Protein AF-A0A5E4G825-F1 (afdb_monomer)

Radius of gyration: 27.29 Å; Cα contacts (8 Å, |Δi|>4): 276; chains: 1; bounding box: 69×51×74 Å

pLDDT: mean 72.56, std 17.64, range [37.91, 97.69]

Foldseek 3Di:
DVCVQLVADAADDDLPFQQEKEKEFEAEDPDQAKWKWKDFPNDIGTDHRVCNRVVVVVRQCVQQNPDNGHDHGYIYMYIYHHPHDGDIDIDAGDQDPDPDPPDPPCPNVVSLVSVCVQLQDPPAQAEAEDAPVDQLVPDPVNVSCCVRPVPCPRYDYHHDDVVVVVVVVVVPQPPDCPDPVSVVVNVVVVVVVVVVVCCCVPVVVVQPNDDPDPVDPVVVVVVVVVVVVVVVVVVPDPPDPPPPDCPVVVVVVVVVD

Sequence (257 aa):
VLESLAGISLPRGWGISTRVPLIMRLQHHSDPDPDLSLEYNGRVEHTDEDNISEDIVNATNLIAGDCKGISDTPLTLLVKKNGVPDLTMVDLPGITRVPVRGKPLNIADQIKDMIMKYIKPDESIILNVLSASTDFSTCESISMLRSVDKTGERTLAKINDKLNSYLSELNKMPKKLSSVAEAMTAVMQIIGTSKESLKKILVRGEFHEFLDDKHMHCTARLVEMLNKCSDQLHECNESDPKSNFLKEEIAILEAAK

Secondary structure (DSSP, 8-state):
-HHHHHTSPPP-STT----S-EEEEEEE--SSS-EEEEEETTEEEEE-TTTHHHHHHHHHHHHH-SSS---SSPEEEEEEETT--SEEEEE-PPPPSS--TTS-TTHHHHHHHHHHHHHSSTT--EEEEEETTS-TTT-HHHHHHHHH-SS-TTEEEEEESHHHHHHHHHHHS-SS--SHHHHHHHHHHHHHHHHHHHHHHHTT---GGGSS-TT--HHHHHHHHHHHHHHHHHHS-TT-TT--SSHHHHHHHHTT-

Nearest PDB structures (foldseek):
  4p4s-assembly1_A  TM=8.816E-01  e=1.125E-14  Homo sapiens
  3w6n-assembly1_A  TM=5.819E-01  e=6.264E-13  Homo sapiens
  8sxz-assembly1_f  TM=5.637E-01  e=2.564E-13  Homo sapiens
  8sxz-assembly1_b  TM=5.401E-01  e=5.877E-13  Homo sapiens
  3zyc-assembly1_D  TM=5.696E-01  e=5.843E-12  Homo sapiens

Solvent-accessible surface area (backbone atoms only — not comparable to full-atom values): 15355 Å² total; per-residue (Å²): 109,69,40,77,62,70,72,45,64,68,67,81,62,92,90,55,64,53,40,34,35,37,38,38,37,35,31,60,32,91,53,92,70,66,51,32,33,42,38,44,96,93,44,77,45,78,54,48,79,87,49,40,31,59,51,51,52,52,53,47,34,73,70,31,37,87,76,92,48,63,34,86,65,52,40,33,38,41,40,31,27,63,91,34,59,79,45,77,48,75,48,63,45,75,82,58,91,66,86,53,92,93,59,68,95,56,55,46,56,55,41,50,57,53,50,47,70,62,57,58,50,84,89,44,75,42,77,49,78,40,54,58,87,58,59,66,90,75,32,63,69,52,58,52,40,55,75,65,44,77,85,45,89,48,54,47,77,44,65,50,63,50,53,57,48,50,50,50,54,57,66,70,44,77,93,65,71,88,45,73,69,53,44,50,52,52,50,52,51,52,50,53,53,51,51,52,54,48,42,38,45,76,73,66,60,64,69,82,90,44,84,84,46,94,89,44,48,63,67,60,54,49,48,49,51,51,47,49,51,51,49,55,55,67,67,51,60,95,82,53,94,79,69,78,74,59,54,67,62,49,51,55,57,62,75,70,111

Structure (mmCIF, N/CA/C/O backbone):
data_AF-A0A5E4G825-F1
#
_entry.id   AF-A0A5E4G825-F1
#
loop_
_atom_site.group_PDB
_atom_site.id
_atom_site.type_symbol
_atom_site.label_atom_id
_atom_site.label_alt_id
_atom_site.label_comp_id
_atom_site.label_asym_id
_atom_site.label_entity_id
_atom_site.label_seq_id
_atom_site.pdbx_PDB_ins_code
_atom_site.Cartn_x
_atom_site.Cartn_y
_atom_site.Cartn_z
_atom_site.occupancy
_atom_site.B_iso_or_equiv
_atom_site.auth_seq_id
_atom_site.auth_comp_id
_atom_site.auth_asym_id
_atom_site.auth_atom_id
_atom_site.pdbx_PDB_model_num
ATOM 1 N N . VAL A 1 1 ? 6.347 3.182 6.562 1.00 65.81 1 VAL A N 1
ATOM 2 C CA . VAL A 1 1 ? 6.482 1.728 6.855 1.00 65.81 1 VAL A CA 1
ATOM 3 C C . VAL A 1 1 ? 7.344 1.080 5.794 1.00 65.81 1 VAL A C 1
ATOM 5 O O . VAL A 1 1 ? 8.382 0.552 6.156 1.00 65.81 1 VAL A O 1
ATOM 8 N N . LEU A 1 2 ? 6.964 1.200 4.518 1.00 72.56 2 LEU A N 1
ATOM 9 C CA . LEU A 1 2 ? 7.742 0.695 3.381 1.00 72.56 2 LEU A CA 1
ATOM 10 C C . LEU A 1 2 ? 9.181 1.234 3.367 1.00 72.56 2 LEU A C 1
ATOM 12 O O . LEU A 1 2 ? 10.116 0.446 3.365 1.00 72.56 2 LEU A O 1
ATOM 16 N N . GLU A 1 3 ? 9.355 2.554 3.499 1.00 76.81 3 GLU A N 1
ATOM 17 C CA . GLU A 1 3 ? 10.677 3.207 3.575 1.00 76.81 3 GLU A CA 1
ATOM 18 C C . GLU A 1 3 ? 11.585 2.609 4.659 1.00 76.81 3 GLU A C 1
ATOM 20 O O . GLU A 1 3 ? 12.761 2.362 4.427 1.00 76.81 3 GLU A O 1
ATOM 25 N N . SER A 1 4 ? 11.035 2.329 5.845 1.00 78.25 4 SER A N 1
ATOM 26 C CA . SER A 1 4 ? 11.804 1.799 6.977 1.00 78.25 4 SER A CA 1
ATOM 27 C C . SER A 1 4 ? 12.280 0.362 6.758 1.00 78.25 4 SER A C 1
ATOM 29 O O . SER A 1 4 ? 13.310 -0.010 7.304 1.00 78.25 4 SER A O 1
ATOM 31 N N . LEU A 1 5 ? 11.527 -0.443 6.000 1.00 75.38 5 LEU A N 1
ATOM 32 C CA . LEU A 1 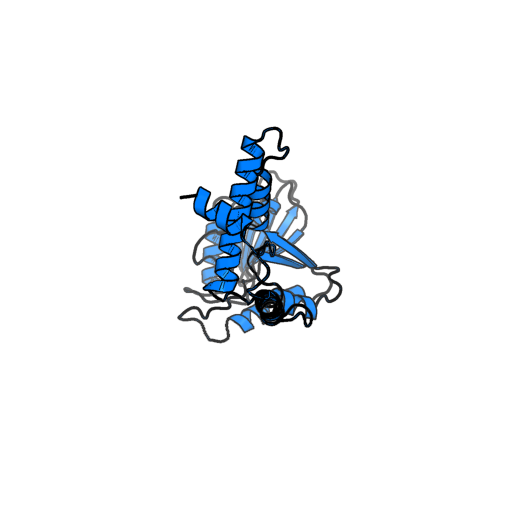5 ? 11.896 -1.824 5.671 1.00 75.38 5 LEU A CA 1
ATOM 33 C C . LEU A 1 5 ? 12.876 -1.886 4.499 1.00 75.38 5 LEU A C 1
ATOM 35 O O . LEU A 1 5 ? 13.780 -2.714 4.500 1.00 75.38 5 LEU A O 1
ATOM 39 N N . ALA A 1 6 ? 12.690 -1.011 3.514 1.00 77.12 6 ALA A N 1
ATOM 40 C CA . ALA A 1 6 ? 13.514 -0.960 2.315 1.00 77.12 6 ALA A CA 1
ATOM 41 C C . ALA A 1 6 ? 14.818 -0.169 2.511 1.00 77.12 6 ALA A C 1
ATOM 43 O O . ALA A 1 6 ? 15.773 -0.363 1.766 1.00 77.12 6 ALA A O 1
ATOM 44 N N . GLY A 1 7 ? 14.870 0.723 3.506 1.00 82.12 7 GLY A N 1
ATOM 45 C CA . GLY A 1 7 ? 16.020 1.592 3.741 1.00 82.12 7 GLY A CA 1
ATOM 46 C C . GLY A 1 7 ? 16.227 2.635 2.639 1.00 82.12 7 GLY A C 1
ATOM 47 O O . GLY A 1 7 ? 17.364 3.031 2.413 1.00 82.12 7 GLY A O 1
ATOM 48 N N . ILE A 1 8 ? 15.147 3.050 1.966 1.00 81.56 8 ILE A N 1
ATOM 49 C CA . ILE A 1 8 ? 15.140 4.045 0.880 1.00 81.56 8 ILE A CA 1
ATOM 50 C C . ILE A 1 8 ? 14.084 5.121 1.139 1.00 81.56 8 ILE A C 1
ATOM 52 O O . ILE A 1 8 ? 13.103 4.885 1.852 1.00 81.56 8 ILE A O 1
ATOM 56 N N . SER A 1 9 ? 14.263 6.291 0.526 1.00 84.31 9 SER A N 1
ATOM 57 C CA . SER A 1 9 ? 13.267 7.365 0.562 1.00 84.31 9 SER A CA 1
ATOM 58 C C . SER A 1 9 ? 12.255 7.185 -0.565 1.00 84.31 9 SER A C 1
ATOM 60 O O . SER A 1 9 ? 12.624 7.155 -1.735 1.00 84.31 9 SER A O 1
ATOM 62 N N . LEU A 1 10 ? 10.974 7.092 -0.217 1.00 83.06 10 LEU A N 1
ATOM 63 C CA . LEU A 1 10 ? 9.889 7.091 -1.190 1.00 83.06 10 LEU A CA 1
ATOM 64 C C . LEU A 1 10 ? 9.395 8.526 -1.432 1.00 83.06 10 LEU A C 1
ATOM 66 O O . LEU A 1 10 ? 9.650 9.427 -0.624 1.00 83.06 10 LEU A O 1
ATOM 70 N N . PRO A 1 11 ? 8.660 8.759 -2.532 1.00 79.38 11 PRO A N 1
ATOM 71 C CA . PRO A 1 11 ? 8.098 10.070 -2.823 1.00 79.38 11 PRO A CA 1
ATOM 72 C C . PRO A 1 11 ? 7.206 10.596 -1.685 1.00 79.38 11 PRO A C 1
ATOM 74 O O . PRO A 1 11 ? 6.272 9.927 -1.243 1.00 79.38 11 PRO A O 1
ATOM 77 N N . ARG A 1 12 ? 7.470 11.827 -1.221 1.00 69.12 12 ARG A N 1
ATOM 78 C CA . ARG A 1 12 ? 6.731 12.507 -0.136 1.00 69.12 12 ARG A CA 1
ATOM 79 C C . ARG A 1 12 ? 6.237 13.877 -0.597 1.00 69.12 12 ARG A C 1
ATOM 81 O O . ARG A 1 12 ? 7.032 14.681 -1.067 1.00 69.12 12 ARG A O 1
ATOM 88 N N . GLY A 1 13 ? 4.948 14.188 -0.419 1.00 54.75 13 GLY A N 1
ATOM 89 C CA . GLY A 1 13 ? 4.421 15.535 -0.689 1.00 54.75 13 GLY A CA 1
ATOM 90 C C . GLY A 1 13 ? 2.970 15.599 -1.173 1.00 54.75 13 GLY A C 1
ATOM 91 O O . GLY A 1 13 ? 2.307 14.590 -1.410 1.00 54.75 13 GLY A O 1
ATOM 92 N N . TRP A 1 14 ? 2.456 16.825 -1.310 1.00 38.34 14 TRP A N 1
ATOM 93 C CA . TRP A 1 14 ? 1.092 17.098 -1.777 1.00 38.34 14 TRP A CA 1
ATOM 94 C C . TRP A 1 14 ? 0.947 16.742 -3.265 1.00 38.34 14 TRP A C 1
ATOM 96 O O . TRP A 1 14 ? 1.724 17.208 -4.090 1.00 38.34 14 TRP A O 1
ATOM 106 N N . GLY A 1 15 ? -0.048 15.922 -3.621 1.00 49.56 15 GLY A N 1
ATOM 107 C CA . GLY A 1 15 ? -0.244 15.448 -5.003 1.00 49.56 15 GLY A CA 1
ATOM 108 C C . GLY A 1 15 ? 0.538 14.180 -5.370 1.00 49.56 15 GLY A C 1
ATOM 109 O O . GLY A 1 15 ? 0.297 13.620 -6.434 1.00 49.56 15 GLY A O 1
ATOM 110 N N . ILE A 1 16 ? 1.375 13.681 -4.457 1.00 54.16 16 ILE A N 1
ATOM 111 C CA . ILE A 1 16 ? 2.171 12.449 -4.574 1.00 54.16 16 ILE A CA 1
ATOM 112 C C . ILE A 1 16 ? 1.449 11.300 -3.849 1.00 54.16 16 ILE A C 1
ATOM 114 O O . ILE A 1 16 ? 2.030 10.490 -3.139 1.00 54.16 16 ILE A O 1
ATOM 118 N N . SER A 1 17 ? 0.119 11.263 -3.960 1.00 64.44 17 SER A N 1
ATOM 119 C CA . SER A 1 17 ? -0.624 10.073 -3.544 1.00 64.44 17 SER A CA 1
ATOM 120 C C . SER A 1 17 ? -0.273 8.960 -4.521 1.00 64.44 17 SER A C 1
ATOM 122 O O . SER A 1 17 ? -0.232 9.222 -5.719 1.00 64.44 17 SER A O 1
ATOM 124 N N . THR A 1 18 ? -0.073 7.736 -4.043 1.00 74.62 18 THR A N 1
ATOM 125 C CA . THR A 1 18 ? 0.101 6.546 -4.885 1.00 74.62 18 THR A CA 1
ATOM 126 C C . THR A 1 18 ? -1.014 6.506 -5.941 1.00 74.62 18 THR A C 1
ATOM 128 O O . THR A 1 18 ? -2.195 6.460 -5.593 1.00 74.62 18 THR A O 1
ATOM 131 N N . ARG A 1 19 ? -0.662 6.659 -7.229 1.00 87.12 19 ARG A N 1
ATOM 132 C CA . ARG A 1 19 ? -1.610 6.704 -8.374 1.00 87.12 19 ARG A CA 1
ATOM 133 C C . ARG A 1 19 ? -1.646 5.398 -9.167 1.00 87.12 19 ARG A C 1
ATOM 135 O O . ARG A 1 19 ? -2.575 5.181 -9.940 1.00 87.12 19 ARG A O 1
ATOM 142 N N . VAL A 1 20 ? -0.645 4.555 -8.960 1.00 91.94 20 VAL A N 1
ATOM 143 C CA . VAL A 1 20 ? -0.480 3.232 -9.561 1.00 91.94 20 VAL A CA 1
ATOM 144 C C . VAL A 1 20 ? -0.096 2.254 -8.454 1.00 91.94 20 VAL A C 1
ATOM 146 O O . VAL A 1 20 ? 0.511 2.701 -7.479 1.00 91.94 20 VAL A O 1
ATOM 149 N N . PRO A 1 21 ? -0.412 0.954 -8.554 1.00 94.69 21 PRO A N 1
ATOM 150 C CA . PRO A 1 21 ? 0.128 -0.038 -7.632 1.00 94.69 21 PRO A CA 1
ATOM 151 C C . PRO A 1 21 ? 1.659 -0.025 -7.675 1.00 94.69 21 PRO A C 1
ATOM 153 O O . PRO A 1 21 ? 2.242 -0.288 -8.727 1.00 94.69 21 PRO A O 1
ATOM 156 N N . LEU A 1 22 ? 2.311 0.265 -6.550 1.00 94.62 22 LEU A N 1
ATOM 157 C CA . LEU A 1 22 ? 3.764 0.170 -6.425 1.00 94.62 22 LEU A CA 1
ATOM 158 C C . LEU A 1 22 ? 4.113 -1.181 -5.799 1.00 94.62 22 LEU A C 1
ATOM 160 O O . LEU A 1 22 ? 3.915 -1.391 -4.603 1.00 94.62 22 LEU A O 1
ATOM 164 N N . ILE A 1 23 ? 4.627 -2.101 -6.610 1.00 95.62 23 ILE A N 1
ATOM 165 C CA . ILE A 1 23 ? 5.090 -3.417 -6.168 1.00 95.62 23 ILE A CA 1
ATOM 166 C C . ILE A 1 23 ? 6.562 -3.293 -5.783 1.00 95.62 23 ILE A C 1
ATOM 168 O O . ILE A 1 23 ? 7.431 -3.235 -6.642 1.00 95.62 23 ILE A O 1
ATOM 172 N N . MET A 1 24 ? 6.862 -3.276 -4.493 1.00 94.44 24 MET A N 1
ATOM 173 C CA . MET A 1 24 ? 8.227 -3.245 -3.982 1.00 94.44 24 MET A CA 1
ATOM 174 C C . MET A 1 24 ? 8.715 -4.665 -3.693 1.00 94.44 24 MET A C 1
ATOM 176 O O . MET A 1 24 ? 8.161 -5.351 -2.835 1.00 94.44 24 MET A O 1
ATOM 180 N N . ARG A 1 25 ? 9.764 -5.098 -4.388 1.00 95.81 25 ARG A N 1
ATOM 181 C CA . ARG A 1 25 ? 10.436 -6.385 -4.198 1.00 95.81 25 ARG A CA 1
ATOM 182 C C . ARG A 1 25 ? 11.783 -6.151 -3.534 1.00 95.81 25 ARG A C 1
ATOM 184 O O . ARG A 1 25 ? 12.701 -5.642 -4.166 1.00 95.81 25 ARG A O 1
ATOM 191 N N . LEU A 1 26 ? 11.885 -6.531 -2.270 1.00 92.88 26 LEU A N 1
ATOM 192 C CA . LEU A 1 26 ? 13.136 -6.556 -1.529 1.00 92.88 26 LEU A CA 1
ATOM 193 C C . LEU A 1 26 ? 13.791 -7.920 -1.721 1.00 92.88 26 LEU A C 1
ATOM 195 O O . LEU A 1 26 ? 13.121 -8.950 -1.609 1.00 92.88 26 LEU A O 1
ATOM 199 N N . GLN A 1 27 ? 15.079 -7.910 -2.039 1.00 94.38 27 GLN A N 1
ATOM 200 C CA . GLN A 1 27 ? 15.891 -9.107 -2.196 1.00 94.38 27 GLN A CA 1
ATOM 201 C C . GLN A 1 27 ? 17.199 -8.929 -1.437 1.00 94.38 27 GLN A C 1
ATOM 203 O O . GLN A 1 27 ? 17.919 -7.944 -1.630 1.00 94.38 27 GLN A O 1
ATOM 208 N N . HIS A 1 28 ? 17.515 -9.889 -0.577 1.00 90.62 28 HIS A N 1
ATOM 209 C CA . HIS A 1 28 ? 18.804 -9.900 0.083 1.00 90.62 28 HIS A CA 1
ATOM 210 C C . HIS A 1 28 ? 19.909 -10.083 -0.958 1.00 90.62 28 HIS A C 1
ATOM 212 O O . HIS A 1 28 ? 19.873 -11.002 -1.778 1.00 90.62 28 HIS A O 1
ATOM 218 N N . HIS A 1 29 ? 20.915 -9.216 -0.903 1.00 88.31 29 HIS A N 1
ATOM 219 C CA . HIS A 1 29 ? 22.061 -9.280 -1.793 1.00 88.31 29 HIS A CA 1
ATOM 220 C C . HIS A 1 29 ? 23.359 -9.127 -1.005 1.00 88.31 29 HIS A C 1
ATOM 222 O O . HIS A 1 29 ? 23.453 -8.283 -0.116 1.00 88.31 29 HIS A O 1
ATOM 228 N N . SER A 1 30 ? 24.347 -9.975 -1.301 1.00 89.06 30 SER A N 1
ATOM 229 C CA . SER A 1 30 ? 25.634 -9.973 -0.596 1.00 89.06 30 SER A CA 1
ATOM 230 C C . SER A 1 30 ? 26.613 -8.925 -1.124 1.00 89.06 30 SER A C 1
ATOM 232 O O . SER A 1 30 ? 27.585 -8.632 -0.425 1.00 89.06 30 SER A O 1
ATOM 234 N N . ASP A 1 31 ? 26.370 -8.358 -2.311 1.00 89.81 31 ASP A N 1
ATOM 235 C CA . ASP A 1 31 ? 27.226 -7.299 -2.838 1.00 89.81 31 ASP A CA 1
ATOM 236 C C . ASP A 1 31 ? 27.109 -6.018 -1.998 1.00 89.81 31 ASP A C 1
ATOM 238 O O . ASP A 1 31 ? 26.040 -5.712 -1.453 1.00 89.81 31 ASP A O 1
ATOM 242 N N . PRO A 1 32 ? 28.218 -5.268 -1.864 1.00 85.38 32 PRO A N 1
ATOM 243 C CA . PRO A 1 32 ? 28.235 -4.020 -1.110 1.00 85.38 32 PRO A CA 1
ATOM 244 C C . PRO A 1 32 ? 27.420 -2.920 -1.797 1.00 85.38 32 PRO A C 1
ATOM 246 O O . PRO A 1 32 ? 26.856 -2.070 -1.107 1.00 85.38 32 PRO A O 1
ATOM 249 N N . ASP A 1 33 ? 27.344 -2.956 -3.128 1.00 89.25 33 ASP A N 1
ATOM 250 C CA . ASP A 1 33 ? 26.624 -1.976 -3.928 1.00 89.25 33 ASP A CA 1
ATOM 251 C C . ASP A 1 33 ? 25.166 -2.429 -4.127 1.00 89.25 33 ASP A C 1
ATOM 253 O O . ASP A 1 33 ? 24.921 -3.555 -4.581 1.00 89.25 33 ASP A O 1
ATOM 257 N N . PRO A 1 34 ? 24.176 -1.590 -3.771 1.00 92.12 34 PRO A N 1
ATOM 258 C CA . PRO A 1 34 ? 22.775 -1.929 -3.964 1.00 92.12 34 PRO A CA 1
ATOM 259 C C . PRO A 1 34 ? 22.392 -1.866 -5.454 1.00 92.12 34 PRO A C 1
ATOM 261 O O . PRO A 1 34 ? 22.817 -0.968 -6.177 1.00 92.12 34 PRO A O 1
ATOM 264 N N . ASP A 1 35 ? 21.557 -2.804 -5.908 1.00 94.75 35 ASP A N 1
ATOM 265 C CA . ASP A 1 35 ? 20.986 -2.827 -7.266 1.00 94.75 35 ASP A CA 1
ATOM 266 C C . ASP A 1 35 ? 19.498 -2.469 -7.185 1.00 94.75 35 ASP A C 1
ATOM 268 O O . ASP A 1 35 ? 18.684 -3.229 -6.642 1.00 94.75 35 ASP A O 1
ATOM 272 N N . LEU A 1 36 ? 19.158 -1.274 -7.674 1.00 95.75 36 LEU A N 1
ATOM 273 C CA . LEU A 1 36 ? 17.795 -0.763 -7.725 1.00 95.75 36 LEU A CA 1
ATOM 274 C C . LEU A 1 36 ? 17.342 -0.621 -9.178 1.00 95.75 36 LEU A C 1
ATOM 276 O O . LEU A 1 36 ? 18.057 -0.096 -10.034 1.00 95.75 36 LEU A O 1
ATOM 280 N N . SER A 1 37 ? 16.115 -1.056 -9.457 1.00 97.31 37 SER A N 1
ATOM 281 C CA . SER A 1 37 ? 15.501 -0.866 -10.772 1.00 97.31 37 SER A CA 1
ATOM 282 C C . SER A 1 37 ? 13.987 -0.723 -10.704 1.00 97.31 37 SER A C 1
ATOM 284 O O . SER A 1 37 ? 13.318 -1.266 -9.821 1.00 97.31 37 SER A O 1
ATOM 286 N N . LEU A 1 38 ? 13.452 0.025 -11.665 1.00 97.50 38 LEU A N 1
ATOM 287 C CA . LEU A 1 38 ? 12.031 0.195 -11.911 1.00 97.50 38 LEU A CA 1
ATOM 288 C C . LEU A 1 38 ? 11.625 -0.611 -13.143 1.00 97.50 38 LEU A C 1
ATOM 290 O O . LEU A 1 38 ? 12.216 -0.469 -14.213 1.00 97.50 38 LEU A O 1
ATOM 294 N N . GLU A 1 39 ? 10.580 -1.420 -13.008 1.00 97.69 39 GLU A N 1
ATOM 295 C CA . GLU A 1 39 ? 9.985 -2.180 -14.103 1.00 97.69 39 GLU A CA 1
ATOM 296 C C . GLU A 1 39 ? 8.544 -1.727 -14.343 1.00 97.69 39 GLU A C 1
ATOM 298 O O . GLU A 1 39 ? 7.689 -1.793 -13.452 1.00 97.69 39 GLU A O 1
ATOM 303 N N . TYR A 1 40 ? 8.261 -1.272 -15.561 1.00 95.62 40 TYR A N 1
ATOM 304 C CA . TYR A 1 40 ? 6.931 -0.831 -15.977 1.00 95.62 40 TYR A CA 1
ATOM 305 C C . TYR A 1 40 ? 6.819 -0.815 -17.502 1.00 95.62 40 TYR A C 1
ATOM 307 O O . TYR A 1 40 ? 7.799 -0.585 -18.204 1.00 95.62 40 TYR A O 1
ATOM 315 N N . ASN A 1 41 ? 5.626 -1.068 -18.050 1.00 92.44 41 ASN A N 1
ATOM 316 C CA . ASN A 1 41 ? 5.378 -1.064 -19.503 1.00 92.44 41 ASN A CA 1
ATOM 317 C C . ASN A 1 41 ? 6.390 -1.901 -20.329 1.00 92.44 41 ASN A C 1
ATOM 319 O O . ASN A 1 41 ? 6.720 -1.545 -21.460 1.00 92.44 41 ASN A O 1
ATOM 323 N N . GLY A 1 42 ? 6.908 -2.998 -19.758 1.00 92.00 42 GLY A N 1
ATOM 324 C CA . GLY A 1 42 ? 7.923 -3.855 -20.386 1.00 92.00 42 GLY A CA 1
ATOM 325 C C . GLY A 1 42 ? 9.341 -3.267 -20.432 1.00 92.00 42 GLY A C 1
ATOM 326 O O . GLY A 1 42 ? 10.199 -3.823 -21.112 1.00 92.00 42 GLY A O 1
ATOM 327 N N . ARG A 1 43 ? 9.588 -2.150 -19.741 1.00 93.12 43 ARG A N 1
ATOM 328 C CA . ARG A 1 43 ? 10.900 -1.510 -19.586 1.00 93.12 43 ARG A CA 1
ATOM 329 C C . ARG A 1 43 ? 11.497 -1.859 -18.233 1.00 93.12 43 ARG A C 1
ATOM 331 O O . ARG A 1 43 ? 10.755 -2.084 -17.281 1.00 93.12 43 ARG A O 1
ATOM 338 N N . VAL A 1 44 ? 12.824 -1.856 -18.177 1.00 96.94 44 VAL A N 1
ATOM 339 C CA . VAL A 1 44 ? 13.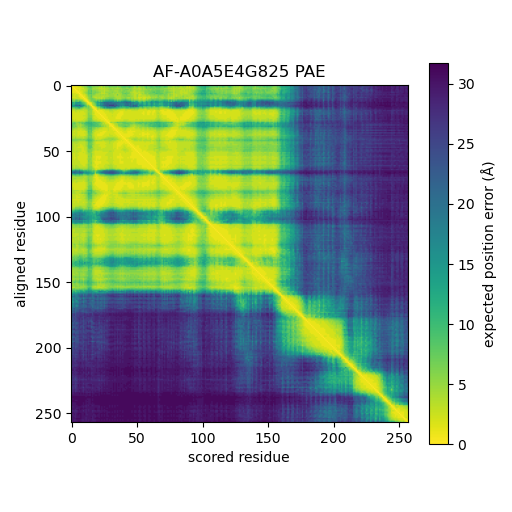610 -1.940 -16.945 1.00 96.94 44 VAL A CA 1
ATOM 340 C C . VAL A 1 44 ? 14.562 -0.752 -16.949 1.00 96.94 44 VAL A C 1
ATOM 342 O O . VAL A 1 44 ? 15.337 -0.591 -17.892 1.00 96.94 44 VAL A O 1
ATOM 345 N N . GLU A 1 45 ? 14.472 0.090 -15.928 1.00 96.62 45 GLU A N 1
ATOM 346 C CA . GLU A 1 45 ? 15.296 1.288 -15.766 1.00 96.62 45 GLU A CA 1
ATOM 347 C C . GLU A 1 45 ? 16.036 1.195 -14.432 1.00 96.62 45 GLU A C 1
ATOM 349 O O . GLU A 1 45 ? 15.413 1.054 -13.381 1.00 96.62 45 GLU A O 1
ATOM 354 N N . HIS A 1 46 ? 17.368 1.219 -14.475 1.00 96.75 46 HIS A N 1
ATOM 355 C CA . HIS A 1 46 ? 18.190 1.227 -13.265 1.00 96.75 46 HIS A CA 1
ATOM 356 C C . HIS A 1 46 ? 18.185 2.614 -12.624 1.00 96.75 46 HIS A C 1
ATOM 358 O O . HIS A 1 46 ? 18.153 3.625 -13.323 1.00 96.75 46 HIS A O 1
ATOM 364 N N . THR A 1 47 ? 18.236 2.636 -11.298 1.00 95.31 47 THR A N 1
ATOM 365 C CA . THR A 1 47 ? 18.224 3.848 -10.472 1.00 95.31 47 THR A CA 1
ATOM 366 C C . THR A 1 47 ? 19.111 3.634 -9.242 1.00 95.31 47 THR A C 1
ATOM 368 O O . THR A 1 47 ? 19.707 2.569 -9.070 1.00 95.31 47 THR A O 1
ATOM 371 N N . ASP A 1 48 ? 19.214 4.643 -8.390 1.00 93.06 48 ASP A N 1
ATOM 372 C CA . ASP A 1 48 ? 19.999 4.639 -7.160 1.00 93.06 48 ASP A CA 1
ATOM 373 C C . ASP A 1 48 ? 19.191 5.238 -5.996 1.00 93.06 48 ASP A C 1
ATOM 375 O O . ASP A 1 48 ? 18.064 5.706 -6.161 1.00 93.06 48 ASP A O 1
ATOM 379 N N . GLU A 1 49 ? 19.741 5.188 -4.784 1.00 89.75 49 GLU A N 1
ATOM 380 C CA . GLU A 1 49 ? 19.035 5.636 -3.575 1.00 89.75 49 GLU A CA 1
ATOM 381 C C . GLU A 1 49 ? 18.767 7.148 -3.536 1.00 89.75 49 GLU A C 1
ATOM 383 O O . GLU A 1 49 ? 17.845 7.576 -2.834 1.00 89.75 49 GLU A O 1
ATOM 388 N N . ASP A 1 50 ? 19.535 7.940 -4.287 1.00 90.75 50 ASP A N 1
ATOM 389 C CA . ASP A 1 50 ? 19.400 9.395 -4.336 1.00 90.75 50 ASP A CA 1
ATOM 390 C C . ASP A 1 50 ? 18.306 9.813 -5.333 1.00 90.75 50 ASP A C 1
ATOM 392 O O . ASP A 1 50 ? 17.538 10.742 -5.064 1.00 90.75 50 ASP A O 1
ATOM 396 N N . ASN A 1 51 ? 18.183 9.090 -6.451 1.00 92.50 51 ASN A N 1
ATOM 397 C CA . ASN A 1 51 ? 17.281 9.413 -7.558 1.00 92.50 51 ASN A CA 1
ATOM 398 C C . ASN A 1 51 ? 15.950 8.641 -7.529 1.00 92.50 51 ASN A C 1
ATOM 400 O O . ASN A 1 51 ? 14.967 9.092 -8.124 1.00 92.50 51 ASN A O 1
ATOM 404 N N . ILE A 1 52 ? 15.854 7.537 -6.773 1.00 91.69 52 ILE A N 1
ATOM 405 C CA . ILE A 1 52 ? 14.680 6.644 -6.756 1.00 91.69 52 ILE A CA 1
ATOM 406 C C . ILE A 1 52 ? 13.346 7.371 -6.547 1.00 91.69 52 ILE A C 1
ATOM 408 O O . ILE A 1 52 ? 12.333 7.032 -7.161 1.00 91.69 52 ILE A O 1
ATOM 412 N N . SER A 1 53 ? 13.317 8.392 -5.689 1.00 90.62 53 SER A N 1
ATOM 413 C CA . SER A 1 53 ? 12.092 9.149 -5.432 1.00 90.62 53 SER A CA 1
ATOM 414 C C . SER A 1 53 ? 11.627 9.927 -6.668 1.00 90.62 53 SER A C 1
ATOM 416 O O . SER A 1 53 ? 10.425 10.012 -6.916 1.00 90.62 53 SER A O 1
ATOM 418 N N . GLU A 1 54 ? 12.538 10.536 -7.423 1.00 90.81 54 GLU A N 1
ATOM 419 C CA . GLU A 1 54 ? 12.190 11.275 -8.639 1.00 90.81 54 GLU A CA 1
ATOM 420 C C . GLU A 1 54 ? 11.793 10.308 -9.761 1.00 90.81 54 GLU A C 1
ATOM 422 O O . GLU A 1 54 ? 10.762 10.497 -10.414 1.00 90.81 54 GLU A O 1
ATOM 427 N N . ASP A 1 55 ? 12.524 9.204 -9.896 1.00 93.88 55 ASP A N 1
ATOM 428 C CA . ASP A 1 55 ? 12.271 8.194 -10.921 1.00 93.88 55 ASP A CA 1
ATOM 429 C C . ASP A 1 55 ? 10.914 7.502 -10.740 1.00 93.88 55 ASP A C 1
ATOM 431 O O . ASP A 1 55 ? 10.181 7.311 -11.714 1.00 93.88 55 ASP A O 1
ATOM 435 N N . ILE A 1 56 ? 10.496 7.218 -9.498 1.00 92.38 56 ILE A N 1
ATOM 436 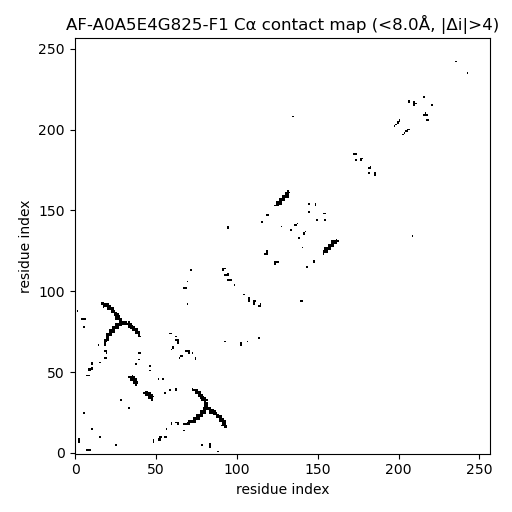C CA . ILE A 1 56 ? 9.144 6.707 -9.218 1.00 92.38 56 ILE A CA 1
ATOM 437 C C . ILE A 1 56 ? 8.077 7.706 -9.681 1.00 92.38 56 ILE A C 1
ATOM 439 O O . ILE A 1 56 ? 7.059 7.303 -10.254 1.00 92.38 56 ILE A O 1
ATOM 443 N N . VAL A 1 57 ? 8.270 9.006 -9.435 1.00 90.75 57 VAL A N 1
ATOM 444 C CA . VAL A 1 57 ? 7.311 10.043 -9.847 1.00 90.75 57 VAL A CA 1
ATOM 445 C C . VAL A 1 57 ? 7.222 10.110 -11.371 1.00 90.75 57 VAL A C 1
ATOM 447 O O . VAL A 1 57 ? 6.112 10.131 -11.914 1.00 90.75 57 VAL A O 1
ATOM 450 N N . ASN A 1 58 ? 8.364 10.074 -12.056 1.00 91.56 58 ASN A N 1
ATOM 451 C CA . ASN A 1 58 ? 8.450 10.093 -13.513 1.00 91.56 58 ASN A CA 1
ATOM 452 C C . ASN A 1 58 ? 7.787 8.858 -14.136 1.00 91.56 58 ASN A C 1
ATOM 454 O O . ASN A 1 58 ? 6.894 9.002 -14.974 1.00 91.56 58 ASN A O 1
ATOM 458 N N . ALA A 1 59 ? 8.120 7.656 -13.661 1.00 93.25 59 ALA A N 1
ATOM 459 C CA . ALA A 1 59 ? 7.489 6.415 -14.104 1.00 93.25 59 ALA A CA 1
ATOM 460 C C . ALA A 1 59 ? 5.971 6.433 -13.857 1.00 93.25 59 ALA A C 1
ATOM 462 O O . ALA A 1 59 ? 5.180 6.077 -14.730 1.00 93.25 59 ALA A O 1
ATOM 463 N N . THR A 1 60 ? 5.532 6.943 -12.702 1.00 91.50 60 THR A N 1
ATOM 464 C CA . THR A 1 60 ? 4.102 7.090 -12.394 1.00 91.50 60 THR A CA 1
ATOM 465 C C . THR A 1 60 ? 3.399 8.037 -13.375 1.00 91.50 60 THR A C 1
ATOM 467 O O . THR A 1 60 ? 2.288 7.734 -13.812 1.00 91.50 60 THR A O 1
ATOM 470 N N . ASN A 1 61 ? 4.018 9.165 -13.748 1.00 90.31 61 ASN A N 1
ATOM 471 C CA . ASN A 1 61 ? 3.478 10.082 -14.763 1.00 90.31 61 ASN A CA 1
ATOM 472 C C . ASN A 1 61 ? 3.373 9.412 -16.139 1.00 90.31 61 ASN A C 1
ATOM 474 O O . ASN A 1 61 ? 2.367 9.580 -16.822 1.00 90.31 61 ASN A O 1
ATOM 478 N N . LEU A 1 62 ? 4.360 8.602 -16.524 1.00 91.62 62 LEU A N 1
ATOM 479 C CA . LEU A 1 62 ? 4.333 7.867 -17.791 1.00 91.62 62 LEU A CA 1
ATOM 480 C C . LEU A 1 62 ? 3.222 6.808 -17.838 1.00 91.62 62 LEU A C 1
ATOM 482 O O . LEU A 1 62 ? 2.652 6.563 -18.899 1.00 91.62 62 LEU A O 1
ATOM 486 N N . ILE A 1 63 ? 2.906 6.181 -16.702 1.00 91.81 63 ILE A N 1
ATOM 487 C CA . ILE A 1 63 ? 1.884 5.129 -16.613 1.00 91.81 63 ILE A CA 1
ATOM 488 C C . ILE A 1 63 ? 0.470 5.712 -16.492 1.00 91.81 63 ILE A C 1
ATOM 490 O O . ILE A 1 63 ? -0.449 5.262 -17.175 1.00 91.81 63 ILE A O 1
ATOM 494 N N . ALA A 1 64 ? 0.272 6.677 -15.592 1.00 88.38 64 ALA A N 1
ATOM 495 C CA . ALA A 1 64 ? -1.048 7.222 -15.261 1.00 88.38 64 ALA A CA 1
ATOM 496 C C . ALA A 1 64 ? -1.391 8.518 -16.020 1.00 88.38 64 ALA A C 1
ATOM 498 O O . ALA A 1 64 ? -2.497 9.042 -15.863 1.00 88.38 64 ALA A O 1
ATOM 499 N N . GLY A 1 65 ? -0.455 9.031 -16.823 1.00 83.62 65 GLY A N 1
ATOM 500 C CA . GLY A 1 65 ? -0.536 10.317 -17.508 1.00 83.62 65 GLY A CA 1
ATOM 501 C C . GLY A 1 65 ? -0.223 11.516 -16.607 1.00 83.62 65 GLY A C 1
ATOM 502 O O . GLY A 1 65 ? -0.190 11.430 -15.369 1.00 83.62 65 GLY A O 1
ATOM 503 N N . ASP A 1 66 ? -0.046 12.670 -17.253 1.00 67.50 66 ASP A N 1
ATOM 504 C CA . ASP A 1 66 ? -0.006 13.968 -16.582 1.00 67.50 66 ASP A CA 1
ATOM 505 C C . ASP A 1 66 ? -1.376 14.245 -15.936 1.00 67.50 66 ASP A C 1
ATOM 507 O O . ASP A 1 66 ? -2.413 13.948 -16.531 1.00 67.50 66 ASP A O 1
ATOM 511 N N . CYS A 1 67 ? -1.400 14.854 -14.741 1.00 61.72 67 CYS A N 1
ATOM 512 C CA . CYS A 1 67 ? -2.576 15.142 -13.884 1.00 61.72 67 CYS A CA 1
ATOM 513 C C . CYS A 1 67 ? -2.869 14.101 -12.773 1.00 61.72 67 CYS A C 1
ATOM 515 O O . CYS A 1 67 ? -2.033 13.310 -12.360 1.00 61.72 67 CYS A O 1
ATOM 517 N N . LYS A 1 68 ? -4.076 14.150 -12.187 1.00 66.38 68 LYS A N 1
ATOM 518 C CA . LYS A 1 68 ? -4.491 13.396 -10.985 1.00 66.38 68 LYS A CA 1
ATOM 519 C C . LYS A 1 68 ? -5.081 12.003 -11.294 1.00 66.38 68 LYS A C 1
ATOM 521 O O . LYS A 1 68 ? -5.877 11.503 -10.491 1.00 66.38 68 LYS A O 1
ATOM 526 N N . GLY A 1 69 ? -4.769 11.432 -12.460 1.00 76.12 69 GLY A N 1
ATOM 527 C CA . GLY A 1 69 ? -5.267 10.125 -12.913 1.00 76.12 69 GLY A CA 1
ATOM 528 C C . GLY A 1 69 ? -4.826 8.969 -12.012 1.00 76.12 69 GLY A C 1
ATOM 529 O O . GLY A 1 69 ? -3.957 9.143 -11.164 1.00 76.12 69 GLY A O 1
ATOM 530 N N . ILE A 1 70 ? -5.450 7.804 -12.163 1.00 87.12 70 ILE A N 1
ATOM 531 C CA . ILE A 1 70 ? -4.966 6.542 -11.588 1.00 87.12 70 ILE A CA 1
ATOM 532 C C . ILE A 1 70 ? -4.867 5.516 -12.713 1.00 87.12 70 ILE A C 1
ATOM 534 O O . ILE A 1 70 ? -5.578 5.641 -13.709 1.00 87.12 70 ILE A O 1
ATOM 538 N N . SER A 1 71 ? -4.021 4.510 -12.543 1.00 90.44 71 SER A N 1
ATOM 539 C CA . SER A 1 71 ? -3.911 3.387 -13.473 1.00 90.44 71 SER A CA 1
ATOM 540 C C . SER A 1 71 ? -3.746 2.092 -12.690 1.00 90.44 71 SER A C 1
ATOM 542 O O . SER A 1 71 ? -3.146 2.096 -11.617 1.00 90.44 71 SER A O 1
ATOM 544 N N . ASP A 1 72 ? -4.306 0.995 -13.195 1.00 91.31 72 ASP A N 1
ATOM 545 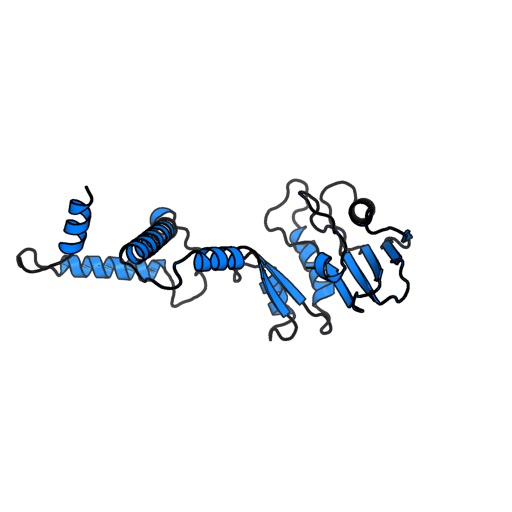C CA . ASP A 1 72 ? -4.133 -0.339 -12.616 1.00 91.31 72 ASP A CA 1
ATOM 546 C C . ASP A 1 72 ? -2.874 -1.054 -13.125 1.00 91.31 72 ASP A C 1
ATOM 548 O O . ASP A 1 72 ? -2.535 -2.123 -12.616 1.00 91.31 72 ASP A O 1
ATOM 552 N N . THR A 1 73 ? -2.154 -0.447 -14.072 1.00 94.12 73 THR A N 1
ATOM 553 C CA . THR A 1 73 ? -0.825 -0.887 -14.496 1.00 94.12 73 THR A CA 1
ATOM 554 C C . THR A 1 73 ? 0.176 -0.690 -13.351 1.00 94.12 73 THR A C 1
ATOM 556 O O . THR A 1 73 ? 0.374 0.447 -12.916 1.00 94.12 73 THR A O 1
ATOM 559 N N . PRO A 1 74 ? 0.825 -1.759 -12.856 1.00 95.50 74 PRO A N 1
ATOM 560 C CA . PRO A 1 74 ? 1.748 -1.658 -11.735 1.00 95.50 74 PRO A CA 1
ATOM 561 C C . PRO A 1 74 ? 3.096 -1.051 -12.143 1.00 95.50 74 PRO A C 1
ATOM 563 O O . PRO A 1 74 ? 3.586 -1.269 -13.252 1.00 95.50 74 PRO A O 1
ATOM 566 N N . LEU A 1 75 ? 3.722 -0.361 -11.192 1.00 96.19 75 LEU A N 1
ATOM 567 C CA . LEU A 1 75 ? 5.137 -0.004 -11.198 1.00 96.19 75 LEU A CA 1
ATOM 568 C C . LEU A 1 75 ? 5.855 -0.943 -10.228 1.00 96.19 75 LEU A C 1
ATOM 570 O O . LEU A 1 75 ? 5.517 -0.971 -9.047 1.00 96.19 75 LEU A O 1
ATOM 574 N N . THR A 1 76 ? 6.820 -1.727 -10.701 1.00 97.19 76 THR A N 1
ATOM 575 C CA . THR A 1 76 ? 7.605 -2.607 -9.824 1.00 97.19 76 THR A CA 1
ATOM 576 C C . THR A 1 76 ? 8.928 -1.943 -9.488 1.00 97.19 76 THR A C 1
ATOM 578 O O . THR A 1 76 ? 9.650 -1.541 -10.387 1.00 97.19 76 THR A O 1
ATOM 581 N N . LEU A 1 77 ? 9.254 -1.843 -8.206 1.00 96.44 77 LEU A N 1
ATOM 582 C CA . LEU A 1 77 ? 10.558 -1.429 -7.711 1.00 96.44 77 LEU A CA 1
ATOM 583 C C . LEU A 1 77 ? 11.278 -2.649 -7.144 1.00 96.44 77 LEU A C 1
ATOM 585 O O . LEU A 1 77 ? 10.839 -3.222 -6.146 1.00 96.44 77 LEU A O 1
ATOM 589 N N . LEU A 1 78 ? 12.383 -3.033 -7.766 1.00 96.62 78 LEU A N 1
ATOM 590 C CA . LEU A 1 78 ? 13.301 -4.038 -7.253 1.00 96.62 78 LEU A CA 1
ATOM 591 C C . LEU A 1 78 ? 14.394 -3.350 -6.428 1.00 96.62 78 LEU A C 1
ATOM 593 O O . LEU A 1 78 ? 15.040 -2.429 -6.916 1.00 96.62 78 LEU A O 1
ATOM 597 N N . VAL A 1 79 ? 14.603 -3.811 -5.195 1.00 94.81 79 VAL A N 1
ATOM 598 C CA . VAL A 1 79 ? 15.669 -3.350 -4.296 1.00 94.81 79 VAL A CA 1
ATOM 599 C C . VAL A 1 79 ? 16.470 -4.563 -3.845 1.00 94.81 79 VAL A C 1
ATOM 601 O O . VAL A 1 79 ? 16.029 -5.330 -2.985 1.00 94.81 79 VAL A O 1
ATOM 604 N N . LYS A 1 80 ? 17.657 -4.739 -4.421 1.00 95.06 80 LYS A N 1
ATOM 605 C CA . LYS A 1 80 ? 18.635 -5.735 -3.984 1.00 95.06 80 LYS A CA 1
ATOM 606 C C . LYS A 1 80 ? 19.681 -5.060 -3.119 1.00 95.06 80 LYS A C 1
ATOM 608 O O . LYS A 1 80 ? 20.448 -4.236 -3.610 1.00 95.06 80 LYS A O 1
ATOM 613 N N . LYS A 1 81 ? 19.717 -5.395 -1.832 1.00 91.19 81 LYS A N 1
ATOM 614 C CA . LYS A 1 81 ? 20.615 -4.740 -0.873 1.00 91.19 81 LYS A CA 1
ATOM 615 C C . LYS A 1 81 ? 21.007 -5.688 0.254 1.00 91.19 81 LYS A C 1
ATOM 617 O O . LYS A 1 81 ? 20.266 -6.603 0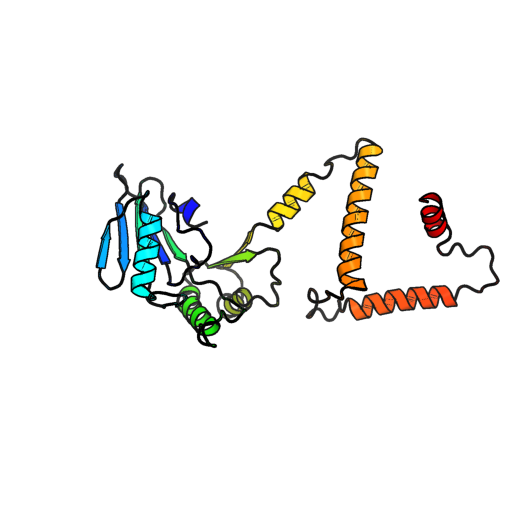.614 1.00 91.19 81 LYS A O 1
ATOM 622 N N . ASN A 1 82 ? 22.169 -5.459 0.851 1.00 90.75 82 ASN A N 1
ATOM 623 C CA . ASN A 1 82 ? 22.539 -6.171 2.065 1.00 90.75 82 ASN A CA 1
ATOM 624 C C . ASN A 1 82 ? 21.685 -5.687 3.254 1.00 90.75 82 ASN A C 1
ATOM 626 O O . ASN A 1 82 ? 21.477 -4.490 3.447 1.00 90.75 82 ASN A O 1
ATOM 630 N N . GLY A 1 83 ? 21.182 -6.621 4.059 1.00 84.19 83 GLY A N 1
ATOM 631 C CA . GLY A 1 83 ? 20.388 -6.325 5.255 1.00 84.19 83 GLY A CA 1
ATOM 632 C C . GLY A 1 83 ? 18.885 -6.126 5.033 1.00 84.19 83 GLY A C 1
ATOM 633 O O . GLY A 1 83 ? 18.170 -5.969 6.022 1.00 84.19 83 GLY A O 1
ATOM 634 N N . VAL A 1 84 ? 18.381 -6.181 3.793 1.00 84.31 84 VAL A N 1
ATOM 635 C CA . VAL A 1 84 ? 16.928 -6.247 3.539 1.00 84.31 84 VAL A CA 1
ATOM 636 C C . VAL A 1 84 ? 16.447 -7.705 3.530 1.00 84.31 84 VAL A C 1
ATOM 638 O O . VAL A 1 84 ? 17.218 -8.593 3.154 1.00 84.31 84 VAL A O 1
ATOM 641 N N . PRO A 1 85 ? 15.204 -7.986 3.963 1.00 85.25 85 PRO A N 1
ATOM 642 C CA . PRO A 1 85 ? 14.621 -9.319 3.860 1.00 85.25 85 PRO A CA 1
ATOM 643 C C . PRO A 1 85 ? 14.151 -9.613 2.431 1.00 85.25 85 PRO A C 1
ATOM 645 O O . PRO A 1 85 ? 13.822 -8.694 1.683 1.00 85.25 85 PRO A O 1
ATOM 648 N N . ASP A 1 86 ? 14.007 -10.894 2.098 1.00 86.00 86 ASP A N 1
ATOM 649 C CA . ASP A 1 86 ? 13.281 -11.307 0.897 1.00 86.00 86 ASP A CA 1
ATOM 650 C C . ASP A 1 86 ? 11.777 -11.114 1.128 1.00 86.00 86 ASP A C 1
ATOM 652 O O . ASP A 1 86 ? 11.122 -11.901 1.815 1.00 86.00 86 ASP A O 1
ATOM 656 N N . LEU A 1 87 ? 11.228 -10.016 0.605 1.00 87.56 87 LEU A N 1
ATOM 657 C CA . LEU A 1 87 ? 9.846 -9.612 0.857 1.00 87.56 87 LEU A CA 1
ATOM 658 C C . LEU A 1 87 ? 9.272 -8.845 -0.334 1.00 87.56 87 LEU A C 1
ATOM 660 O O . LEU A 1 87 ? 9.907 -7.945 -0.874 1.00 87.56 87 LEU A O 1
ATOM 664 N N . THR A 1 88 ? 8.029 -9.150 -0.709 1.00 91.12 88 THR A N 1
ATOM 665 C CA . THR A 1 88 ? 7.262 -8.330 -1.657 1.00 91.12 88 THR A CA 1
ATOM 666 C C . THR A 1 88 ? 6.164 -7.581 -0.918 1.00 91.12 88 THR A C 1
ATOM 668 O O . THR A 1 88 ? 5.368 -8.181 -0.200 1.00 91.12 88 THR A O 1
ATOM 671 N N . MET A 1 89 ? 6.111 -6.268 -1.107 1.00 92.25 89 MET A N 1
ATOM 672 C CA . MET A 1 89 ? 5.078 -5.389 -0.570 1.00 92.25 89 MET A CA 1
ATOM 673 C C . MET A 1 89 ? 4.396 -4.666 -1.723 1.00 92.25 89 MET A C 1
ATOM 675 O O . MET A 1 89 ? 5.033 -4.353 -2.724 1.00 92.25 89 MET A O 1
ATOM 679 N N . VAL A 1 90 ? 3.106 -4.380 -1.582 1.00 92.88 90 VAL A N 1
ATOM 680 C CA . VAL A 1 90 ? 2.361 -3.613 -2.582 1.00 92.88 90 VAL A CA 1
ATOM 681 C C . VAL A 1 90 ? 1.758 -2.393 -1.906 1.00 92.88 90 VAL A C 1
ATOM 683 O O . VAL A 1 90 ? 0.957 -2.536 -0.984 1.00 92.88 90 VAL A O 1
ATOM 686 N N . ASP A 1 91 ? 2.151 -1.206 -2.360 1.00 90.94 91 ASP A N 1
ATOM 687 C CA . ASP A 1 91 ? 1.484 0.040 -1.999 1.00 90.94 91 ASP A CA 1
ATOM 688 C C . ASP A 1 91 ? 0.380 0.340 -3.009 1.00 90.94 91 ASP A C 1
ATOM 690 O O . ASP A 1 91 ? 0.582 0.246 -4.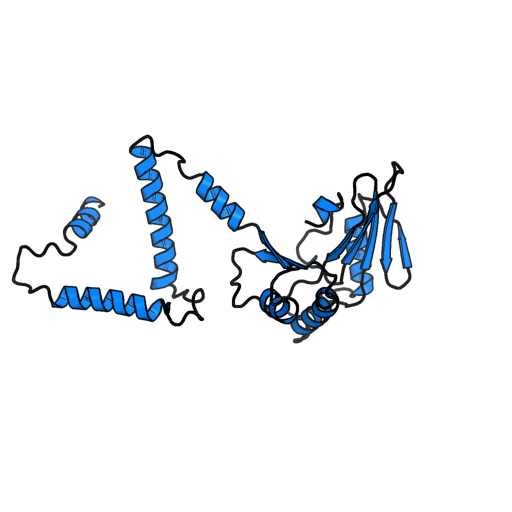222 1.00 90.94 91 ASP A O 1
ATOM 694 N N . LEU A 1 92 ? -0.801 0.686 -2.508 1.00 91.38 92 LEU A N 1
ATOM 695 C CA . LEU A 1 92 ? -2.001 0.850 -3.321 1.00 91.38 92 LEU A CA 1
ATOM 696 C C . LEU A 1 92 ? -2.555 2.268 -3.170 1.00 91.38 92 LEU A C 1
ATOM 698 O O . LEU A 1 92 ? -2.449 2.858 -2.093 1.00 91.38 92 LEU A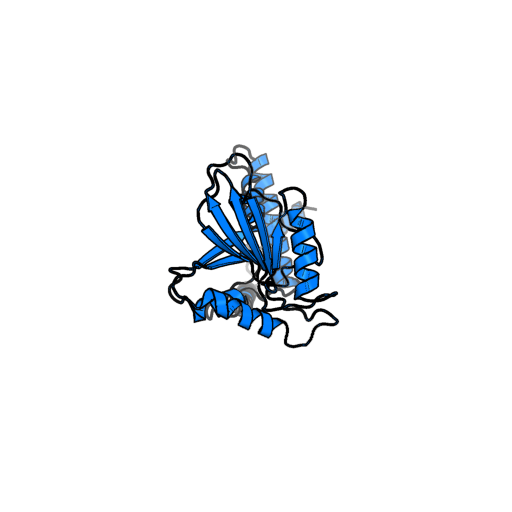 O 1
ATOM 702 N N . PRO A 1 93 ? -3.196 2.822 -4.214 1.00 88.69 93 PRO A N 1
ATOM 703 C CA . PRO A 1 93 ? -3.882 4.102 -4.106 1.00 88.69 93 PRO A CA 1
ATOM 704 C C . PRO A 1 93 ? -4.888 4.140 -2.948 1.00 88.69 93 PRO A C 1
ATOM 706 O O . PRO A 1 93 ? -5.698 3.232 -2.772 1.00 88.69 93 PRO A O 1
ATOM 709 N N . GLY A 1 94 ? -4.866 5.225 -2.171 1.00 84.88 94 GLY A N 1
ATOM 710 C CA . GLY A 1 94 ? -5.794 5.427 -1.059 1.00 84.88 94 GLY A CA 1
ATOM 711 C C . GLY A 1 94 ? -7.212 5.760 -1.532 1.00 84.88 94 GLY A C 1
ATOM 712 O O . GLY A 1 94 ? -7.406 6.540 -2.466 1.00 84.88 94 GLY A O 1
ATOM 713 N N . ILE A 1 95 ? -8.225 5.213 -0.857 1.00 80.31 95 ILE A N 1
ATOM 714 C CA . ILE A 1 95 ? -9.635 5.487 -1.165 1.00 80.31 95 ILE A CA 1
ATOM 715 C C . ILE A 1 95 ? -9.964 6.939 -0.776 1.00 80.31 95 ILE A C 1
ATOM 717 O O . ILE A 1 95 ? -9.905 7.309 0.396 1.00 80.31 95 ILE A O 1
ATOM 721 N N . THR A 1 96 ? -10.335 7.780 -1.747 1.00 66.94 96 THR A N 1
ATOM 722 C CA . THR A 1 96 ? -10.736 9.175 -1.490 1.00 66.94 96 THR A CA 1
ATOM 723 C C . THR A 1 96 ? -12.257 9.313 -1.466 1.00 66.94 96 THR A C 1
ATOM 725 O O . THR A 1 96 ? -12.903 9.083 -2.487 1.00 66.94 96 THR A O 1
ATOM 728 N N . ARG A 1 97 ? -12.831 9.761 -0.342 1.00 58.88 97 ARG A N 1
ATOM 729 C CA . ARG A 1 97 ? -14.282 10.023 -0.221 1.00 58.88 97 ARG A CA 1
ATOM 730 C C . ARG A 1 97 ? -14.757 11.284 -0.935 1.00 58.88 97 ARG A C 1
ATOM 732 O O . ARG A 1 97 ? -15.922 11.385 -1.303 1.00 58.88 97 ARG A O 1
ATOM 739 N N . VAL A 1 98 ? -13.874 12.268 -1.096 1.00 57.44 98 VAL A N 1
ATOM 740 C CA . VAL A 1 98 ? -14.236 13.560 -1.684 1.00 57.44 98 VAL A CA 1
ATOM 741 C C . VAL A 1 98 ? -13.917 13.532 -3.176 1.00 57.44 98 VAL A C 1
ATOM 743 O O . VAL A 1 98 ? -12.752 13.322 -3.529 1.00 57.44 98 VAL A O 1
ATOM 746 N N . PRO A 1 99 ? -14.906 13.775 -4.057 1.00 54.88 99 PRO A N 1
ATOM 747 C CA . PRO A 1 99 ? -14.661 13.939 -5.478 1.00 54.88 99 PRO A CA 1
ATOM 748 C C . PRO A 1 99 ? -13.616 15.029 -5.689 1.00 54.88 99 PRO A C 1
ATOM 750 O O . PRO A 1 99 ? -13.818 16.202 -5.368 1.00 54.88 99 PRO A O 1
ATOM 753 N N . VAL A 1 100 ? -12.465 14.644 -6.223 1.00 58.06 100 VAL A N 1
ATOM 754 C CA . VAL A 1 100 ? -11.443 15.617 -6.585 1.00 58.06 100 VAL A CA 1
ATOM 755 C C . VAL A 1 100 ? -11.901 16.276 -7.883 1.00 58.06 100 VAL A C 1
ATOM 757 O O . VAL A 1 100 ? -12.120 15.581 -8.874 1.00 58.06 100 VAL A O 1
ATOM 760 N N . ARG A 1 101 ? -12.056 17.610 -7.893 1.00 56.66 101 ARG A N 1
ATOM 761 C CA . ARG A 1 101 ? -12.417 18.361 -9.111 1.00 56.66 101 ARG A CA 1
ATOM 762 C C . ARG A 1 101 ? -11.523 17.923 -10.280 1.00 56.66 101 ARG A C 1
ATOM 764 O O . ARG A 1 101 ? -10.298 17.969 -10.156 1.00 56.66 101 ARG A O 1
ATOM 771 N N . GLY A 1 102 ? -12.148 17.500 -11.381 1.00 57.47 102 GLY A N 1
ATOM 772 C CA . GLY A 1 102 ? -11.471 16.998 -12.582 1.00 57.47 102 GLY A CA 1
ATOM 773 C C . GLY A 1 102 ? -11.260 15.478 -12.647 1.00 57.47 102 GLY A C 1
ATOM 774 O O . GLY A 1 102 ? -10.687 15.014 -13.625 1.00 57.47 102 GLY A O 1
ATOM 775 N N . LYS A 1 103 ? -11.705 14.693 -11.653 1.00 57.69 103 LYS A N 1
ATOM 776 C CA . LYS A 1 103 ? -11.728 13.220 -11.731 1.00 57.69 103 LYS A CA 1
ATOM 777 C C . LYS A 1 103 ? -13.113 12.698 -12.136 1.00 57.69 103 LYS A C 1
ATOM 779 O O . LYS A 1 103 ? -14.114 13.328 -11.784 1.00 57.69 103 LYS A O 1
ATOM 784 N N . PRO A 1 104 ? -13.197 11.550 -12.830 1.00 63.00 104 PRO A N 1
ATOM 785 C CA . PRO A 1 104 ? -14.477 10.903 -13.084 1.00 63.00 104 PRO A CA 1
ATOM 786 C C . PRO A 1 104 ? -15.120 10.445 -11.765 1.00 63.00 104 PRO A C 1
ATOM 788 O O . PRO A 1 104 ? -14.431 10.087 -10.807 1.00 63.00 104 PRO A O 1
ATOM 791 N N . LEU A 1 105 ? -16.457 10.468 -11.719 1.00 64.62 105 LEU A N 1
ATOM 792 C CA . LEU A 1 105 ? -17.257 10.176 -10.519 1.00 64.62 105 LEU A CA 1
ATOM 793 C C . LEU A 1 105 ? -16.989 8.777 -9.928 1.00 64.62 105 LEU A C 1
ATOM 795 O O . LEU A 1 105 ? -17.233 8.563 -8.747 1.00 64.62 105 LEU A O 1
ATOM 799 N N . ASN A 1 106 ? -16.444 7.853 -10.721 1.00 76.69 106 ASN A N 1
ATOM 800 C CA . ASN A 1 106 ? -16.184 6.461 -10.353 1.00 76.69 106 ASN A CA 1
ATOM 801 C C . ASN A 1 106 ? -14.746 6.184 -9.867 1.00 76.69 106 ASN A C 1
ATOM 803 O O . ASN A 1 106 ? -14.360 5.023 -9.763 1.00 76.69 106 ASN A O 1
ATOM 807 N N . ILE A 1 107 ? -13.926 7.206 -9.585 1.00 80.25 107 ILE A N 1
ATOM 808 C CA . ILE A 1 107 ? -12.527 6.995 -9.165 1.00 80.25 107 ILE A CA 1
ATOM 809 C C . ILE A 1 107 ? -12.415 6.134 -7.898 1.00 80.25 107 ILE A C 1
ATOM 811 O O . ILE A 1 107 ? -11.525 5.296 -7.795 1.00 80.25 107 ILE A O 1
ATOM 815 N N . ALA A 1 108 ? -13.329 6.320 -6.943 1.00 82.00 108 ALA A N 1
ATOM 816 C CA . ALA A 1 108 ? -13.328 5.562 -5.699 1.00 82.00 108 ALA A CA 1
ATOM 817 C C . ALA A 1 108 ? -13.581 4.072 -5.958 1.00 82.00 108 ALA A C 1
ATOM 819 O O . ALA A 1 108 ? -12.917 3.236 -5.355 1.00 82.00 108 ALA A O 1
ATOM 820 N N . ASP A 1 109 ? -14.486 3.741 -6.879 1.00 86.25 109 ASP A N 1
ATOM 821 C CA . ASP A 1 109 ? -14.793 2.352 -7.222 1.00 86.25 109 ASP A CA 1
ATOM 822 C C . ASP A 1 109 ? -13.657 1.707 -8.019 1.00 86.25 109 ASP A C 1
ATOM 824 O O . ASP A 1 109 ? -13.264 0.591 -7.704 1.00 86.25 109 ASP A O 1
ATOM 828 N N . GLN A 1 110 ? -13.015 2.445 -8.932 1.00 87.31 110 GLN A N 1
ATOM 829 C CA . GLN A 1 110 ? -11.801 1.972 -9.610 1.00 87.31 110 GLN A CA 1
ATOM 830 C C . GLN A 1 110 ? -10.675 1.626 -8.618 1.00 87.31 110 GLN A C 1
ATOM 832 O O . GLN A 1 110 ? -10.009 0.603 -8.765 1.00 87.31 110 GLN A O 1
ATOM 837 N N . ILE A 1 111 ? -10.467 2.458 -7.589 1.00 89.50 111 ILE A N 1
ATOM 838 C CA . ILE A 1 111 ? -9.478 2.185 -6.534 1.00 89.50 111 ILE A CA 1
ATOM 839 C C . ILE A 1 111 ? -9.881 0.948 -5.725 1.00 89.50 111 ILE A C 1
ATOM 841 O O . ILE A 1 111 ? -9.030 0.107 -5.446 1.00 89.50 111 ILE A O 1
ATOM 845 N N . LYS A 1 112 ? -11.164 0.797 -5.370 1.00 91.12 112 LYS A N 1
ATOM 846 C CA . LYS A 1 112 ? -11.645 -0.401 -4.665 1.00 91.12 112 LYS A CA 1
ATOM 847 C C . LYS A 1 112 ? -11.398 -1.662 -5.488 1.00 91.12 112 LYS A C 1
ATOM 849 O O . LYS A 1 112 ? -10.838 -2.617 -4.957 1.00 91.12 112 LYS A O 1
ATOM 854 N N . ASP A 1 113 ? -11.753 -1.651 -6.770 1.00 92.19 113 ASP A N 1
ATOM 855 C CA . ASP A 1 113 ? -11.545 -2.782 -7.677 1.00 92.19 113 ASP A CA 1
ATOM 856 C C . ASP A 1 113 ? -10.059 -3.132 -7.792 1.00 92.19 113 ASP A C 1
ATOM 858 O O . ASP A 1 113 ? -9.688 -4.305 -7.746 1.00 92.19 113 ASP A O 1
ATOM 862 N N . MET A 1 114 ? -9.195 -2.117 -7.873 1.00 93.75 114 MET A N 1
ATOM 863 C CA . MET A 1 114 ? -7.746 -2.289 -7.872 1.00 93.75 114 MET A CA 1
ATOM 864 C C . MET A 1 114 ? -7.259 -2.952 -6.581 1.00 93.75 114 MET A C 1
ATOM 866 O O . MET A 1 114 ? -6.566 -3.962 -6.651 1.00 93.75 114 MET A O 1
ATOM 870 N N . ILE A 1 115 ? -7.657 -2.443 -5.412 1.00 94.38 115 ILE A N 1
ATOM 871 C CA . ILE A 1 115 ? -7.274 -3.013 -4.114 1.00 94.38 115 ILE A CA 1
ATOM 872 C C . ILE A 1 115 ? -7.750 -4.466 -3.991 1.00 94.38 115 ILE A C 1
ATOM 874 O O . ILE A 1 115 ? -6.983 -5.327 -3.560 1.00 94.38 115 ILE A O 1
ATOM 878 N N . MET A 1 116 ? -8.981 -4.766 -4.422 1.00 94.81 116 MET A N 1
ATOM 879 C CA . MET A 1 116 ? -9.546 -6.119 -4.371 1.00 94.81 116 MET A CA 1
ATOM 880 C C . MET A 1 116 ? -8.708 -7.147 -5.135 1.00 94.81 116 MET A C 1
ATOM 882 O O . MET A 1 116 ? -8.634 -8.294 -4.696 1.00 94.81 116 MET A O 1
ATOM 886 N N . LYS A 1 117 ? -8.034 -6.762 -6.229 1.00 95.06 117 LYS A N 1
ATOM 887 C CA . LYS A 1 117 ? -7.122 -7.663 -6.959 1.00 95.06 117 LYS A CA 1
ATOM 888 C C . LYS A 1 117 ? -5.969 -8.162 -6.078 1.00 95.06 117 LYS A C 1
ATOM 890 O O . LYS A 1 117 ? -5.532 -9.293 -6.259 1.00 95.06 117 LYS A O 1
ATOM 895 N N . TYR A 1 118 ? -5.509 -7.347 -5.127 1.00 94.88 118 TYR A N 1
ATOM 896 C CA . TYR A 1 118 ? -4.346 -7.645 -4.286 1.00 94.88 118 TYR A CA 1
ATOM 897 C C . TYR A 1 118 ? -4.697 -8.253 -2.926 1.00 94.88 118 TYR A C 1
ATOM 899 O O . TYR A 1 118 ? -3.895 -9.016 -2.402 1.00 94.88 118 TYR A O 1
ATOM 907 N N . ILE A 1 119 ? -5.871 -7.948 -2.360 1.00 94.19 119 ILE A N 1
ATOM 908 C CA . ILE A 1 119 ? -6.266 -8.459 -1.030 1.00 94.19 119 ILE A CA 1
ATOM 909 C C . ILE A 1 119 ? -7.116 -9.736 -1.083 1.00 94.19 119 ILE A C 1
ATOM 911 O O . ILE A 1 119 ? -7.336 -10.382 -0.059 1.00 94.19 119 ILE A O 1
ATOM 915 N N . LYS A 1 120 ? -7.649 -10.095 -2.258 1.00 94.56 120 LYS A N 1
ATOM 916 C CA . LYS A 1 120 ? -8.486 -11.290 -2.425 1.00 94.56 120 LYS A CA 1
ATOM 917 C C . LYS A 1 120 ? -7.722 -12.620 -2.311 1.00 94.56 120 LYS A C 1
ATOM 919 O O . LYS A 1 120 ? -8.320 -13.528 -1.746 1.00 94.56 120 LYS A O 1
ATOM 924 N N . PRO A 1 121 ? -6.485 -12.780 -2.826 1.00 93.81 121 PRO A N 1
ATOM 925 C CA . PRO A 1 121 ? -5.704 -14.002 -2.606 1.00 93.81 121 PRO A CA 1
ATOM 926 C C . PRO A 1 121 ? -5.479 -14.258 -1.112 1.00 93.81 121 PRO A C 1
ATOM 928 O O . PRO A 1 121 ? -5.176 -13.315 -0.380 1.00 93.81 121 PRO A O 1
ATOM 931 N N . ASP A 1 122 ? -5.616 -15.502 -0.654 1.00 89.00 122 ASP A N 1
ATOM 932 C CA . ASP A 1 122 ? -5.552 -15.846 0.775 1.00 89.00 122 ASP A CA 1
ATOM 933 C C . ASP A 1 122 ? -4.122 -15.770 1.334 1.00 89.00 122 ASP A C 1
ATOM 935 O O . ASP A 1 122 ? -3.922 -15.554 2.527 1.00 89.00 122 ASP A O 1
ATOM 939 N N . GLU A 1 123 ? -3.116 -15.856 0.463 1.00 86.12 123 GLU A N 1
ATOM 940 C CA . GLU A 1 123 ? -1.696 -15.789 0.806 1.00 86.12 123 GLU A CA 1
ATOM 941 C C . GLU A 1 123 ? -1.210 -14.359 1.107 1.00 86.12 123 GLU A C 1
ATOM 943 O O . GLU A 1 123 ? -0.070 -14.168 1.535 1.00 86.12 123 GLU A O 1
ATOM 948 N N . SER A 1 124 ? -2.043 -13.332 0.887 1.00 87.38 124 SER A N 1
ATOM 949 C CA . SER A 1 124 ? -1.667 -11.943 1.162 1.00 87.38 124 SER A CA 1
ATOM 950 C C . SER A 1 124 ? -1.887 -11.570 2.630 1.00 87.38 124 SER A C 1
ATOM 952 O O . SER A 1 124 ? -3.001 -11.710 3.145 1.00 87.38 124 SER A O 1
ATOM 954 N N . ILE A 1 125 ? -0.865 -10.986 3.262 1.00 88.94 125 ILE A N 1
ATOM 955 C CA . ILE A 1 125 ? -0.991 -10.280 4.544 1.00 88.94 125 ILE A CA 1
ATOM 956 C C . ILE A 1 125 ? -1.392 -8.831 4.266 1.00 88.94 125 ILE A C 1
ATOM 958 O O . ILE A 1 125 ? -0.746 -8.138 3.479 1.00 88.94 125 ILE A O 1
ATOM 962 N N . ILE A 1 126 ? -2.442 -8.357 4.932 1.00 89.06 126 ILE A N 1
ATOM 963 C CA . ILE A 1 126 ? -3.030 -7.046 4.684 1.00 89.06 126 ILE A CA 1
ATOM 964 C C . ILE A 1 126 ? -2.673 -6.095 5.823 1.00 89.06 126 ILE A C 1
ATOM 966 O O . ILE A 1 126 ? -3.110 -6.272 6.957 1.00 89.06 126 ILE A O 1
ATOM 970 N N . LEU A 1 127 ? -1.905 -5.048 5.521 1.00 88.25 127 LEU A N 1
ATOM 971 C CA . LEU A 1 127 ? -1.631 -3.962 6.460 1.00 88.25 127 LEU A CA 1
ATOM 972 C C . LEU A 1 127 ? -2.612 -2.809 6.216 1.00 88.25 127 LEU A C 1
ATOM 974 O O . LEU A 1 127 ? -2.402 -1.982 5.332 1.00 88.25 127 LEU A O 1
ATOM 978 N N . ASN A 1 128 ? -3.672 -2.725 7.018 1.00 85.81 128 ASN A N 1
ATOM 979 C CA . ASN A 1 128 ? -4.617 -1.615 6.934 1.00 85.81 128 ASN A CA 1
ATOM 980 C C . ASN A 1 128 ? -4.126 -0.438 7.785 1.00 85.81 128 ASN A C 1
ATOM 982 O O . ASN A 1 128 ? -4.160 -0.495 9.017 1.00 85.81 128 ASN A O 1
ATOM 986 N N . VAL A 1 129 ? -3.657 0.628 7.134 1.00 81.44 129 VAL A N 1
ATOM 987 C CA . VAL A 1 129 ? -3.184 1.843 7.808 1.00 81.44 129 VAL A CA 1
ATOM 988 C C . VAL A 1 129 ? -4.333 2.837 7.925 1.00 81.44 129 VAL A C 1
ATOM 990 O O . VAL A 1 129 ? -4.821 3.359 6.926 1.00 81.44 129 VAL A O 1
ATOM 993 N N . LEU A 1 130 ? -4.746 3.120 9.158 1.00 73.94 130 LEU A N 1
ATOM 994 C CA . LEU A 1 130 ? -5.833 4.045 9.458 1.00 73.94 130 LEU A CA 1
ATOM 995 C C . LEU A 1 130 ? -5.327 5.227 10.278 1.00 73.94 130 LEU A C 1
ATOM 997 O O . LEU A 1 130 ? -4.547 5.067 11.222 1.00 73.94 130 LEU A O 1
ATOM 1001 N N . SER A 1 131 ? -5.833 6.420 9.959 1.00 72.50 131 SER A N 1
ATOM 1002 C CA . SER A 1 131 ? -5.724 7.545 10.885 1.00 72.50 131 SER A CA 1
ATOM 1003 C C . SER A 1 131 ? -6.581 7.247 12.108 1.00 72.50 131 SER A C 1
ATOM 1005 O O . SER A 1 131 ? -7.733 6.837 11.979 1.00 72.50 131 SER A O 1
ATOM 1007 N N . ALA A 1 132 ? -6.058 7.534 13.292 1.00 65.62 132 ALA A N 1
ATOM 1008 C CA . ALA A 1 132 ? -6.788 7.405 14.550 1.00 65.62 132 ALA A CA 1
ATOM 1009 C C . ALA A 1 132 ? -8.011 8.339 14.677 1.00 65.62 132 ALA A C 1
ATOM 1011 O O . ALA A 1 132 ? -8.792 8.186 15.606 1.00 65.62 132 ALA A O 1
ATOM 1012 N N . SER A 1 133 ? -8.189 9.311 13.776 1.00 64.50 133 SER A N 1
ATOM 1013 C CA . SER A 1 133 ? -9.431 10.094 13.679 1.00 64.50 133 SER A CA 1
ATOM 1014 C C . SER A 1 133 ? -10.501 9.445 12.796 1.00 64.50 133 SER A C 1
ATOM 1016 O O . SER A 1 133 ? -11.555 10.040 12.603 1.00 64.50 133 SER A O 1
ATOM 1018 N N . THR A 1 134 ? -10.203 8.302 12.176 1.00 65.56 134 THR A N 1
ATOM 1019 C CA . THR A 1 134 ? -11.115 7.623 11.251 1.00 65.56 134 THR A CA 1
ATOM 1020 C C . THR A 1 134 ? -12.086 6.768 12.043 1.00 65.56 134 THR A C 1
ATOM 1022 O O . THR A 1 134 ? -11.667 5.927 12.834 1.00 65.56 134 THR A O 1
ATOM 1025 N N . ASP A 1 135 ? -13.376 6.940 11.783 1.00 67.38 135 ASP A N 1
ATOM 1026 C CA . ASP A 1 135 ? -14.393 6.032 12.293 1.00 67.38 135 ASP A CA 1
ATOM 1027 C C . ASP A 1 135 ? -14.361 4.708 11.511 1.00 67.38 135 ASP A C 1
ATOM 1029 O O . ASP A 1 135 ? -14.580 4.679 10.293 1.00 67.38 135 ASP A O 1
ATOM 1033 N N . PHE A 1 136 ? -14.097 3.611 12.225 1.00 65.06 136 PHE A N 1
ATOM 1034 C CA . PHE A 1 136 ? -14.046 2.252 11.686 1.00 65.06 136 PHE A CA 1
ATOM 1035 C C . PHE A 1 136 ? -15.356 1.819 11.027 1.00 65.06 136 PHE A C 1
ATOM 1037 O O . PHE A 1 136 ? -15.308 1.070 10.053 1.00 65.06 136 PHE A O 1
ATOM 1044 N N . SER A 1 137 ? -16.505 2.272 11.542 1.00 63.81 137 SER A N 1
ATOM 1045 C CA . SER A 1 137 ? -17.828 1.877 11.041 1.00 63.81 137 SER A CA 1
ATOM 1046 C C . SER A 1 137 ? -18.063 2.384 9.618 1.00 63.81 137 SER A C 1
ATOM 1048 O O . SER A 1 137 ? -18.593 1.670 8.768 1.00 63.81 137 SER A O 1
ATOM 1050 N N . THR A 1 138 ? -17.575 3.592 9.332 1.00 66.94 138 THR A N 1
ATOM 1051 C CA . THR A 1 138 ? -17.702 4.207 8.011 1.00 66.94 138 THR A CA 1
ATOM 1052 C C . THR A 1 138 ? -16.584 3.785 7.065 1.00 66.94 138 THR A C 1
ATOM 1054 O O . THR A 1 138 ? -16.727 3.942 5.856 1.00 66.94 138 THR A O 1
ATOM 1057 N N . CYS A 1 139 ? -15.449 3.311 7.586 1.00 73.94 139 CYS A N 1
ATOM 1058 C CA . CYS A 1 139 ? -14.223 3.128 6.818 1.00 73.94 139 CYS A CA 1
ATOM 1059 C C . CYS A 1 139 ? -14.371 2.086 5.697 1.00 73.94 139 CYS A C 1
ATOM 1061 O O . CYS A 1 139 ? -14.597 0.899 5.939 1.00 73.94 139 CYS A O 1
ATOM 1063 N N . GLU A 1 140 ? -14.172 2.523 4.453 1.00 83.06 140 GLU A N 1
ATOM 1064 C CA . GLU A 1 140 ? -14.301 1.679 3.270 1.00 83.06 140 GLU A CA 1
ATOM 1065 C C . GLU A 1 140 ? -13.294 0.528 3.290 1.00 83.06 140 GLU A C 1
ATOM 1067 O O . GLU A 1 140 ? -13.662 -0.593 2.947 1.00 83.06 140 GLU A O 1
ATOM 1072 N N . SER A 1 141 ? -12.060 0.761 3.756 1.00 84.69 141 SER A N 1
ATOM 1073 C CA . SER A 1 141 ? -11.067 -0.314 3.846 1.00 84.69 141 SER A CA 1
ATOM 1074 C C . SER A 1 141 ? -11.493 -1.398 4.838 1.00 84.69 141 SER A C 1
ATOM 1076 O O . SER A 1 141 ? -11.332 -2.576 4.545 1.00 84.69 141 SER A O 1
ATOM 1078 N N . ILE A 1 142 ? -12.133 -1.043 5.959 1.00 83.44 142 ILE A N 1
ATOM 1079 C CA . ILE A 1 142 ? -12.682 -2.018 6.917 1.00 83.44 142 ILE A CA 1
ATOM 1080 C C . ILE A 1 142 ? -13.832 -2.819 6.300 1.00 83.44 142 ILE A C 1
ATOM 1082 O O . ILE A 1 142 ? -13.900 -4.036 6.479 1.00 83.44 142 ILE A O 1
ATOM 1086 N N . SER A 1 143 ? -14.722 -2.159 5.554 1.00 85.62 143 SER A N 1
ATOM 1087 C CA . SER A 1 143 ? -15.804 -2.838 4.832 1.00 85.62 143 SER A CA 1
ATOM 1088 C C . SER A 1 143 ? -15.257 -3.868 3.835 1.00 85.62 143 SER A C 1
ATOM 1090 O O . SER A 1 143 ? -15.701 -5.017 3.818 1.00 85.62 143 SER A O 1
ATOM 1092 N N . MET A 1 144 ? -14.226 -3.494 3.071 1.00 89.69 144 MET A N 1
ATOM 1093 C CA . MET A 1 144 ? -13.559 -4.387 2.122 1.00 89.69 144 MET A CA 1
ATOM 1094 C C . MET A 1 144 ? -12.881 -5.567 2.824 1.00 89.69 144 MET A C 1
ATOM 1096 O O . MET A 1 144 ? -13.079 -6.708 2.412 1.00 89.69 144 MET A O 1
ATOM 1100 N N . LEU A 1 145 ? -12.158 -5.322 3.920 1.00 86.31 145 LEU A N 1
ATOM 1101 C CA . LEU A 1 145 ? -11.500 -6.372 4.706 1.00 86.31 145 LEU A CA 1
ATOM 1102 C C . LEU A 1 145 ? -12.495 -7.413 5.212 1.00 86.31 145 LEU A C 1
ATOM 1104 O O . LEU A 1 145 ? -12.274 -8.602 5.029 1.00 86.31 145 LEU A O 1
ATOM 1108 N N . ARG A 1 146 ? -13.653 -6.993 5.736 1.00 84.88 146 ARG A N 1
ATOM 1109 C CA . ARG A 1 146 ? -14.710 -7.921 6.185 1.00 84.88 146 ARG A CA 1
ATOM 1110 C C . ARG A 1 146 ? -15.234 -8.836 5.075 1.00 84.88 146 ARG A C 1
ATOM 1112 O O . ARG A 1 146 ? -15.809 -9.881 5.376 1.00 84.88 146 ARG A O 1
ATOM 1119 N N . SER A 1 147 ? -15.079 -8.458 3.807 1.00 89.00 147 SER A N 1
ATOM 1120 C CA . SER A 1 147 ? -15.490 -9.295 2.678 1.00 89.00 147 SER A CA 1
ATOM 1121 C C . SER A 1 147 ? -14.466 -10.377 2.309 1.00 89.00 147 SER A C 1
ATOM 1123 O O . SER A 1 147 ? -14.871 -11.402 1.763 1.00 89.00 147 SER A O 1
ATOM 1125 N N . VAL A 1 148 ? -13.181 -10.184 2.641 1.00 91.12 148 VAL A N 1
ATOM 1126 C CA . VAL A 1 148 ? -12.064 -11.074 2.249 1.00 91.12 148 VAL A CA 1
ATOM 1127 C C . VAL A 1 148 ? -11.337 -11.746 3.421 1.00 91.12 148 VAL A C 1
ATOM 1129 O O . VAL A 1 148 ? -10.626 -12.723 3.211 1.00 91.12 148 VAL A O 1
ATOM 1132 N N . ASP A 1 149 ? -11.505 -11.236 4.640 1.00 85.88 149 ASP A N 1
ATOM 1133 C CA . ASP A 1 149 ? -10.873 -11.718 5.869 1.00 85.88 149 ASP A CA 1
ATOM 1134 C C . ASP A 1 149 ? -11.800 -11.455 7.072 1.00 85.88 149 ASP A C 1
ATOM 1136 O O . ASP A 1 149 ? -11.652 -10.497 7.831 1.00 85.88 149 ASP A O 1
ATOM 1140 N N . LYS A 1 150 ? -12.836 -12.292 7.213 1.00 79.19 150 LYS A N 1
ATOM 1141 C CA . LYS A 1 150 ? -13.845 -12.155 8.282 1.00 79.19 150 LYS A CA 1
ATOM 1142 C C . LYS A 1 150 ? -13.289 -12.450 9.673 1.00 79.19 150 LYS A C 1
ATOM 1144 O O . LYS A 1 150 ? -13.800 -11.902 10.647 1.00 79.19 150 LYS A O 1
ATOM 1149 N N . THR A 1 151 ? -12.318 -13.355 9.762 1.00 79.06 151 THR A N 1
ATOM 1150 C CA . THR A 1 151 ? -11.696 -13.782 11.022 1.00 79.06 151 THR A CA 1
ATOM 1151 C C . THR A 1 151 ? -10.564 -12.847 11.440 1.00 79.06 151 THR A C 1
ATOM 1153 O O . THR A 1 151 ? -10.259 -12.772 12.627 1.00 79.06 151 THR A O 1
ATOM 1156 N N . GLY A 1 152 ? -9.995 -12.085 10.498 1.00 78.81 152 GLY A N 1
ATOM 1157 C CA . GLY A 1 152 ? -8.886 -11.169 10.747 1.00 78.81 152 GLY A CA 1
ATOM 1158 C C . GLY A 1 152 ? -7.532 -11.877 10.832 1.00 78.81 152 GLY A C 1
ATOM 1159 O O . GLY A 1 152 ? -6.582 -11.294 11.347 1.00 78.81 152 GLY A O 1
ATOM 1160 N N . GLU A 1 153 ? -7.429 -13.126 10.369 1.00 82.19 153 GLU A N 1
ATOM 1161 C CA . GLU A 1 153 ? -6.229 -13.965 10.529 1.00 82.19 153 GLU A CA 1
ATOM 1162 C C . GLU A 1 153 ? -5.021 -13.434 9.752 1.00 82.19 153 GLU A C 1
ATOM 1164 O O . GLU A 1 153 ? -3.877 -13.680 10.137 1.00 82.19 153 GLU A O 1
ATOM 1169 N N . ARG A 1 154 ? -5.267 -12.672 8.682 1.00 86.62 154 ARG A N 1
ATOM 1170 C CA . ARG A 1 154 ? -4.230 -12.125 7.796 1.00 86.62 154 ARG A CA 1
ATOM 1171 C C . ARG A 1 154 ? -4.253 -10.601 7.709 1.00 86.62 154 ARG A C 1
ATOM 1173 O O . ARG A 1 154 ? -3.542 -10.030 6.885 1.00 86.62 154 ARG A O 1
ATOM 1180 N N . THR A 1 155 ? -5.021 -9.932 8.570 1.00 79.88 155 THR A N 1
ATOM 1181 C CA . THR A 1 155 ? -5.153 -8.471 8.598 1.00 79.88 155 THR A CA 1
ATOM 1182 C C . THR A 1 155 ? -4.496 -7.867 9.835 1.00 79.88 155 THR A C 1
ATOM 1184 O O . THR A 1 155 ? -4.920 -8.082 10.967 1.00 79.88 155 THR A O 1
ATOM 1187 N N . LEU A 1 156 ? -3.507 -7.005 9.612 1.00 78.25 156 LEU A N 1
ATOM 1188 C CA . LEU A 1 156 ? -2.882 -6.172 10.632 1.00 78.25 156 LEU A CA 1
ATOM 1189 C C . LEU A 1 156 ? -3.405 -4.737 10.504 1.00 78.25 156 LEU A C 1
ATOM 1191 O O . LEU A 1 156 ? -3.144 -4.052 9.516 1.00 78.25 156 LEU A O 1
ATOM 1195 N N . ALA A 1 157 ? -4.134 -4.254 11.509 1.00 70.81 157 ALA A N 1
ATOM 1196 C CA . ALA A 1 157 ? -4.580 -2.864 11.556 1.00 70.81 157 ALA A CA 1
ATOM 1197 C C . ALA A 1 157 ? -3.534 -1.991 12.265 1.00 70.81 157 ALA A C 1
ATOM 1199 O O . ALA A 1 157 ? -3.246 -2.183 13.448 1.00 70.81 157 ALA A O 1
ATOM 1200 N N . LYS A 1 158 ? -2.981 -1.000 11.559 1.00 61.91 158 LYS A N 1
ATOM 1201 C CA . LYS A 1 158 ? -2.076 -0.002 12.135 1.00 61.91 158 LYS A CA 1
ATOM 1202 C C . LYS A 1 158 ? -2.803 1.328 12.293 1.00 61.91 158 LYS A C 1
ATOM 1204 O O . LYS A 1 158 ? -3.109 1.999 11.313 1.00 61.91 158 LYS A O 1
ATOM 1209 N N . ILE A 1 159 ? -3.022 1.724 13.542 1.00 60.81 159 ILE A N 1
ATOM 1210 C CA . ILE A 1 159 ? -3.615 3.009 13.920 1.00 60.81 159 ILE A CA 1
ATOM 1211 C C . ILE A 1 159 ? -2.461 3.959 14.242 1.00 60.81 159 ILE A C 1
ATOM 1213 O O . ILE A 1 159 ? -1.881 3.865 15.323 1.00 60.81 159 ILE A O 1
ATOM 1217 N N . ASN A 1 160 ? -2.066 4.826 13.306 1.00 55.53 160 ASN A N 1
ATOM 1218 C CA . ASN A 1 160 ? -0.878 5.664 13.497 1.00 55.53 160 ASN A CA 1
ATOM 1219 C C . ASN A 1 160 ? -1.210 7.159 13.607 1.00 55.53 160 ASN A C 1
ATOM 1221 O O . ASN A 1 160 ? -2.183 7.652 13.043 1.00 55.53 160 ASN A O 1
ATOM 1225 N N . ASP A 1 161 ? -0.359 7.843 14.370 1.00 46.94 161 ASP A N 1
ATOM 1226 C CA . ASP A 1 161 ? -0.238 9.292 14.588 1.00 46.94 161 ASP A CA 1
ATOM 1227 C C . ASP A 1 161 ? -1.079 9.886 15.722 1.00 46.94 161 ASP A C 1
ATOM 1229 O O . ASP A 1 161 ? -0.497 10.366 16.696 1.00 46.94 161 ASP A O 1
ATOM 1233 N N . LYS A 1 162 ? -2.416 9.810 15.710 1.00 47.69 162 LYS A N 1
ATOM 1234 C CA . LYS A 1 162 ? -3.199 10.395 16.825 1.00 47.69 162 LYS A CA 1
ATOM 1235 C C . LYS A 1 162 ? -3.138 9.557 18.101 1.00 47.69 162 LYS A C 1
ATOM 1237 O O . LYS A 1 162 ? -3.141 10.132 19.177 1.00 47.69 162 LYS A O 1
ATOM 1242 N N . LEU A 1 163 ? -3.012 8.229 18.005 1.00 47.34 163 LEU A N 1
ATOM 1243 C CA . LEU A 1 163 ? -2.770 7.385 19.181 1.00 47.34 163 LEU A CA 1
ATOM 1244 C C . LEU A 1 163 ? -1.416 7.717 19.818 1.00 47.34 163 LEU A C 1
ATOM 1246 O O . LEU A 1 163 ? -1.341 7.868 21.027 1.00 47.34 163 LEU A O 1
ATOM 1250 N N . ASN A 1 164 ? -0.369 7.927 19.015 1.00 53.12 164 ASN A N 1
ATOM 1251 C CA . ASN A 1 164 ? 0.928 8.383 19.520 1.00 53.12 164 ASN A CA 1
ATOM 1252 C C . ASN A 1 164 ? 0.850 9.808 20.090 1.00 53.12 164 ASN A C 1
ATOM 1254 O O . ASN A 1 164 ? 1.502 10.091 21.090 1.00 53.12 164 ASN A O 1
ATOM 1258 N N . SER A 1 165 ? 0.017 10.683 19.515 1.00 53.31 165 SER A N 1
ATOM 1259 C CA . SER A 1 165 ? -0.299 11.999 20.089 1.00 53.31 165 SER A CA 1
ATOM 1260 C C . SER A 1 165 ? -1.008 11.871 21.438 1.00 53.31 165 SER A C 1
ATOM 1262 O O . SER A 1 165 ? -0.574 12.493 22.400 1.00 53.31 165 SER A O 1
ATOM 1264 N N . TYR A 1 166 ? -2.032 11.019 21.550 1.00 54.16 166 TYR A N 1
ATOM 1265 C CA . TYR A 1 166 ? -2.733 10.746 22.806 1.00 54.16 166 TYR A CA 1
ATOM 1266 C C . TYR A 1 166 ? -1.809 10.111 23.838 1.00 54.16 166 TYR A C 1
ATOM 1268 O O . TYR A 1 166 ? -1.826 10.511 24.990 1.00 54.16 166 TYR A O 1
ATOM 1276 N N . LEU A 1 167 ? -0.947 9.177 23.439 1.00 59.94 167 LEU A N 1
ATOM 1277 C CA . LEU A 1 167 ? 0.070 8.596 24.311 1.00 59.94 167 LEU A CA 1
ATOM 1278 C C . LEU A 1 167 ? 1.126 9.632 24.713 1.00 59.94 167 LEU A C 1
ATOM 1280 O O . LEU A 1 167 ? 1.620 9.583 25.834 1.00 59.94 167 LEU A O 1
ATOM 1284 N N . SER A 1 168 ? 1.479 10.579 23.841 1.00 62.72 168 SER A N 1
ATOM 1285 C CA . SER A 1 168 ? 2.373 11.695 24.170 1.00 62.72 168 SER A CA 1
ATOM 1286 C C . SER A 1 168 ? 1.721 12.649 25.173 1.00 62.72 168 SER A C 1
ATOM 1288 O O . SER A 1 168 ? 2.361 13.029 26.148 1.00 62.72 168 SER A O 1
ATOM 1290 N N . GLU A 1 169 ? 0.444 12.984 24.989 1.00 62.25 169 GLU A N 1
ATOM 1291 C CA . GLU A 1 169 ? -0.354 13.760 25.946 1.00 62.25 169 GLU A CA 1
ATOM 1292 C C . GLU A 1 169 ? -0.498 13.030 27.285 1.00 62.25 169 GLU A C 1
ATOM 1294 O O . GLU A 1 169 ? -0.240 13.619 28.332 1.00 62.25 169 GLU A O 1
ATOM 1299 N N . LEU A 1 170 ? -0.790 11.729 27.262 1.00 60.28 170 LEU A N 1
ATOM 1300 C CA . LEU A 1 170 ? -0.872 10.886 28.453 1.00 60.28 170 LEU A CA 1
ATOM 1301 C C . LEU A 1 170 ? 0.479 10.813 29.182 1.00 60.28 170 LEU A C 1
ATOM 1303 O O . LEU A 1 170 ? 0.534 10.852 30.404 1.00 60.28 170 LEU A O 1
ATOM 1307 N N . ASN A 1 171 ? 1.591 10.752 28.445 1.00 65.25 171 ASN A N 1
ATOM 1308 C CA . ASN A 1 171 ? 2.935 10.757 29.024 1.00 65.25 171 ASN A CA 1
ATOM 1309 C C . ASN A 1 171 ? 3.366 12.131 29.561 1.00 65.25 171 ASN A C 1
ATOM 1311 O O . ASN A 1 171 ? 4.279 12.176 30.385 1.00 65.25 171 ASN A O 1
ATOM 1315 N N . LYS A 1 172 ? 2.737 13.226 29.111 1.00 66.06 172 LYS A N 1
ATOM 1316 C CA . LYS A 1 172 ? 2.905 14.572 29.686 1.00 66.06 172 LYS A CA 1
ATOM 1317 C C . LYS A 1 172 ? 2.123 14.744 30.988 1.00 66.06 172 LYS A C 1
ATOM 1319 O O . LYS A 1 172 ? 2.405 15.687 31.724 1.00 66.06 172 LYS A O 1
ATOM 1324 N N . MET A 1 173 ? 1.166 13.861 31.285 1.00 59.53 173 MET A N 1
ATOM 1325 C CA . MET A 1 173 ? 0.486 13.874 32.576 1.00 59.53 173 MET A CA 1
ATOM 1326 C C . MET A 1 173 ? 1.433 13.402 33.689 1.00 59.53 173 MET A C 1
ATOM 1328 O O . MET A 1 173 ? 2.262 12.510 33.466 1.00 59.53 173 MET A O 1
ATOM 1332 N N . PRO A 1 174 ? 1.326 13.964 34.906 1.00 58.81 174 PRO A N 1
ATOM 1333 C CA . PRO A 1 174 ? 2.151 13.534 36.026 1.00 58.81 174 PRO A CA 1
ATOM 1334 C C . PRO A 1 174 ? 1.921 12.044 36.324 1.00 58.81 174 PRO A C 1
ATOM 1336 O O . PRO A 1 174 ? 0.823 11.633 36.694 1.00 58.81 174 PRO A O 1
ATOM 1339 N N . LYS A 1 175 ? 2.967 11.218 36.188 1.00 63.03 175 LYS A N 1
ATOM 1340 C CA . LYS A 1 175 ? 2.893 9.760 36.434 1.00 63.03 175 LYS A CA 1
ATOM 1341 C C . LYS A 1 175 ? 2.704 9.410 37.914 1.00 63.03 175 LYS A C 1
ATOM 1343 O O . LYS A 1 175 ? 2.316 8.292 38.245 1.00 63.03 175 LYS A O 1
ATOM 1348 N N . LYS A 1 176 ? 3.000 10.364 38.799 1.00 62.88 176 LYS A N 1
ATOM 1349 C CA . LYS A 1 176 ? 2.708 10.350 40.232 1.00 62.88 176 LYS A CA 1
ATOM 1350 C C . LYS A 1 176 ? 2.274 11.758 40.627 1.00 62.88 176 LYS A C 1
ATOM 1352 O O . LYS A 1 176 ? 2.947 12.717 40.271 1.00 62.88 176 LYS A O 1
ATOM 1357 N N . LEU A 1 177 ? 1.167 11.866 41.355 1.00 64.56 177 LEU A N 1
ATOM 1358 C CA . LEU A 1 177 ? 0.698 13.123 41.937 1.00 64.56 177 LEU A CA 1
ATOM 1359 C C . LEU A 1 177 ? 1.273 13.210 43.349 1.00 64.56 177 LEU A C 1
ATOM 1361 O 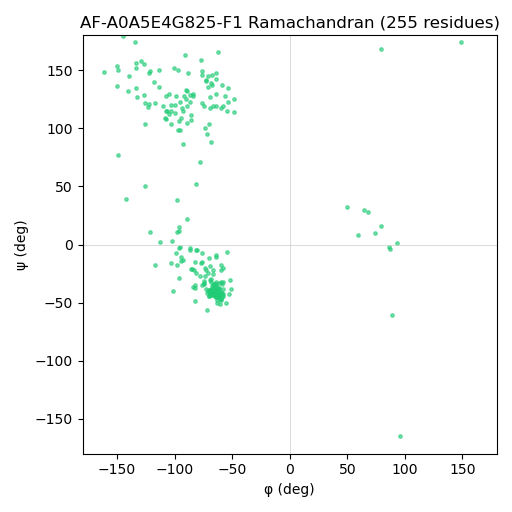O . LEU A 1 177 ? 0.682 12.706 44.300 1.00 64.56 177 LEU A O 1
ATOM 1365 N N . SER A 1 178 ? 2.487 13.743 43.460 1.00 77.88 178 SER A N 1
ATOM 1366 C CA . SER A 1 178 ? 3.234 13.798 44.724 1.00 77.88 178 SER A CA 1
ATOM 1367 C C . SER A 1 178 ? 3.006 15.097 45.494 1.00 77.88 178 SER A C 1
ATOM 1369 O O . SER A 1 178 ? 3.317 15.183 46.681 1.00 77.88 178 SER A O 1
ATOM 1371 N N . SER A 1 179 ? 2.422 16.096 44.831 1.00 75.81 179 SER A N 1
ATOM 1372 C CA . SER A 1 179 ? 2.072 17.381 45.420 1.00 75.81 179 SER A CA 1
ATOM 1373 C C . SER A 1 179 ? 0.657 17.820 45.048 1.00 75.81 179 SER A C 1
ATOM 1375 O O . SER A 1 179 ? 0.101 17.450 44.012 1.00 75.81 179 SER A O 1
ATOM 1377 N N . VAL A 1 180 ? 0.085 18.680 45.891 1.00 70.81 180 VAL A N 1
ATOM 1378 C CA . VAL A 1 180 ? -1.233 19.290 45.661 1.00 70.81 180 VAL A CA 1
ATOM 1379 C C . VAL A 1 180 ? -1.239 20.136 44.376 1.00 70.81 180 VAL A C 1
ATOM 1381 O O . VAL A 1 180 ? -2.239 20.170 43.666 1.00 70.81 180 VAL A O 1
ATOM 1384 N N . ALA A 1 181 ? -0.115 20.769 44.024 1.00 69.94 181 ALA A N 1
ATOM 1385 C CA . ALA A 1 181 ? 0.026 21.553 42.794 1.00 69.94 181 ALA A CA 1
ATOM 1386 C C . ALA A 1 181 ? -0.043 20.686 41.522 1.00 69.94 181 ALA A C 1
ATOM 1388 O O . ALA A 1 181 ? -0.699 21.056 40.544 1.00 69.94 181 ALA A O 1
ATOM 1389 N N . GLU A 1 182 ? 0.584 19.506 41.544 1.00 65.06 182 GLU A N 1
ATOM 1390 C CA . GLU A 1 182 ? 0.500 18.525 40.454 1.00 65.06 182 GLU A CA 1
ATOM 1391 C C . GLU A 1 182 ? -0.921 17.967 40.320 1.00 65.06 182 GLU A C 1
ATOM 1393 O O . GLU A 1 182 ? -1.443 17.880 39.207 1.00 65.06 182 GLU A O 1
ATOM 1398 N N . ALA A 1 183 ? -1.572 17.659 41.449 1.00 63.28 183 ALA A N 1
ATOM 1399 C CA . ALA A 1 183 ? -2.967 17.219 41.481 1.00 63.28 183 ALA A CA 1
ATOM 1400 C C . ALA A 1 183 ? -3.912 18.275 40.894 1.00 63.28 183 ALA A C 1
ATOM 1402 O O . ALA A 1 183 ? -4.723 17.955 40.026 1.00 63.28 183 ALA A O 1
ATOM 1403 N N . MET A 1 184 ? -3.765 19.542 41.290 1.00 67.19 184 MET A N 1
ATOM 1404 C CA . MET A 1 184 ? -4.566 20.640 40.743 1.00 67.19 184 MET A CA 1
ATOM 1405 C C . MET A 1 184 ? -4.346 20.827 39.237 1.00 67.19 184 MET A C 1
ATOM 1407 O O . MET A 1 184 ? -5.312 21.010 38.499 1.00 67.19 184 MET A O 1
ATOM 1411 N N . THR A 1 185 ? -3.105 20.719 38.759 1.00 67.75 185 THR A N 1
ATOM 1412 C CA . THR A 1 185 ? -2.786 20.860 37.328 1.00 67.75 185 THR A CA 1
ATOM 1413 C C . THR A 1 185 ? -3.414 19.738 36.496 1.00 67.75 185 THR A C 1
ATOM 1415 O O . THR A 1 185 ? -4.021 20.005 35.456 1.00 67.75 185 THR A O 1
ATOM 1418 N N . ALA A 1 186 ? -3.328 18.491 36.970 1.00 64.06 186 ALA A N 1
ATOM 1419 C CA . ALA A 1 186 ? -3.954 17.343 36.316 1.00 64.06 186 ALA A CA 1
ATOM 1420 C C . ALA A 1 186 ? -5.486 17.481 36.278 1.00 64.06 186 ALA A C 1
ATOM 1422 O O . ALA A 1 186 ? -6.103 17.288 35.230 1.00 64.06 186 ALA A O 1
ATOM 1423 N N . VAL A 1 187 ? -6.099 17.893 37.393 1.00 64.81 187 VAL A N 1
ATOM 1424 C CA . VAL A 1 187 ? -7.548 18.130 37.483 1.00 64.81 187 VAL A CA 1
ATOM 1425 C C . VAL A 1 187 ? -7.990 19.242 36.528 1.00 64.81 187 VAL A C 1
ATOM 1427 O O . VAL A 1 187 ? -8.949 19.050 35.783 1.00 64.81 187 VAL A O 1
ATOM 1430 N N . MET A 1 188 ? -7.277 20.371 36.465 1.00 67.81 188 MET A N 1
ATOM 1431 C CA . MET A 1 188 ? -7.602 21.463 35.535 1.00 67.81 188 MET A CA 1
ATOM 1432 C C . MET A 1 188 ? -7.527 21.028 34.065 1.00 67.81 188 MET A C 1
ATOM 1434 O O . MET A 1 188 ? -8.386 21.411 33.268 1.00 67.81 188 MET A O 1
ATOM 1438 N N . GLN A 1 189 ? -6.551 20.195 33.693 1.00 63.84 189 GLN A N 1
ATOM 1439 C CA . GLN A 1 189 ? -6.459 19.636 32.340 1.00 63.84 189 GLN A CA 1
ATOM 1440 C C . GLN A 1 189 ? -7.606 18.663 32.024 1.00 63.84 189 GLN A C 1
ATOM 1442 O O . GLN A 1 189 ? -8.186 18.732 30.937 1.00 63.84 189 GLN A O 1
ATOM 1447 N N . ILE A 1 190 ? -7.979 17.791 32.967 1.00 64.44 190 ILE A N 1
ATOM 1448 C CA . ILE A 1 190 ? -9.124 16.875 32.819 1.00 64.44 190 ILE A CA 1
ATOM 1449 C C . ILE A 1 190 ? -10.428 17.666 32.663 1.00 64.44 190 ILE A C 1
ATOM 1451 O O . ILE A 1 190 ? -11.239 17.364 31.788 1.00 64.44 190 ILE A O 1
ATOM 1455 N N . ILE A 1 191 ? -10.619 18.720 33.457 1.00 63.28 191 ILE A N 1
ATOM 1456 C CA . ILE A 1 191 ? -11.788 19.600 33.354 1.00 63.28 191 ILE A CA 1
ATOM 1457 C C . ILE A 1 191 ? -11.804 20.315 31.998 1.00 63.28 191 ILE A C 1
ATOM 1459 O O . ILE A 1 191 ? -12.838 20.344 31.333 1.00 63.28 191 ILE A O 1
ATOM 1463 N N . GLY A 1 192 ? -10.667 20.858 31.553 1.00 63.88 192 GLY A N 1
ATOM 1464 C CA . GLY A 1 192 ? -10.559 21.545 30.264 1.00 63.88 192 GLY A CA 1
ATOM 1465 C C . GLY A 1 192 ? -10.881 20.639 29.073 1.00 63.88 192 GLY A C 1
ATOM 1466 O O . GLY A 1 192 ? -11.648 21.023 28.190 1.00 63.88 192 GLY A O 1
ATOM 1467 N N . THR A 1 193 ? -10.352 19.414 29.078 1.00 58.00 193 THR A N 1
ATOM 1468 C CA . THR A 1 193 ? -10.614 18.412 28.032 1.00 58.00 193 THR A CA 1
ATOM 1469 C C . THR A 1 193 ? -12.063 17.926 28.060 1.00 58.00 193 THR A C 1
ATOM 1471 O O . THR A 1 193 ? -12.713 17.893 27.016 1.00 58.00 193 THR A O 1
ATOM 1474 N N . SER A 1 194 ? -12.614 17.655 29.245 1.00 57.00 194 SER A N 1
ATOM 1475 C CA . SER A 1 194 ? -14.020 17.264 29.417 1.00 57.00 194 SER A CA 1
ATOM 1476 C C . SER A 1 194 ? -14.980 18.363 28.954 1.00 57.00 194 SER A C 1
ATOM 1478 O O . SER A 1 194 ? -15.956 18.080 28.262 1.00 57.00 194 SER A O 1
ATOM 1480 N N . LYS A 1 195 ? -14.682 19.633 29.261 1.00 60.75 195 LYS A N 1
ATOM 1481 C CA . LYS A 1 195 ? -15.466 20.796 28.823 1.00 60.75 195 LYS A CA 1
ATOM 1482 C C . LYS A 1 195 ? -15.512 20.923 27.301 1.00 60.75 195 LYS A C 1
ATOM 1484 O O . LYS A 1 195 ? -16.580 21.187 26.753 1.00 60.75 195 LYS A O 1
ATOM 1489 N N . GLU A 1 196 ? -14.386 20.751 26.611 1.00 63.41 196 GLU A N 1
ATOM 1490 C CA . GLU A 1 196 ? -14.357 20.834 25.144 1.00 63.41 196 GLU A CA 1
ATOM 1491 C C . GLU A 1 196 ? -15.087 19.648 24.497 1.00 63.41 196 GLU A C 1
ATOM 1493 O O . GLU A 1 196 ? -15.840 19.848 23.545 1.00 63.41 196 GLU A O 1
ATOM 1498 N N . SER A 1 197 ? -14.948 18.437 25.047 1.00 55.53 197 SER A N 1
ATOM 1499 C CA . SER A 1 197 ? -15.716 17.266 24.601 1.00 55.53 197 SER A CA 1
ATOM 1500 C C . SER A 1 197 ? -17.222 17.478 24.770 1.00 55.53 197 SER A C 1
ATOM 1502 O O . SER A 1 197 ? -17.984 17.293 23.822 1.00 55.53 197 SER A O 1
ATOM 1504 N N . LEU A 1 198 ? -17.661 17.970 25.933 1.00 53.25 198 LEU A N 1
ATOM 1505 C CA . LEU A 1 198 ? -19.062 18.320 26.173 1.00 53.25 198 LEU A CA 1
ATOM 1506 C C . LEU A 1 198 ? -19.543 19.430 25.235 1.00 53.25 198 LEU A C 1
ATOM 1508 O O . LEU A 1 198 ? -20.665 19.370 24.750 1.00 53.25 198 LEU A O 1
ATOM 1512 N N . LYS A 1 199 ? -18.709 20.422 24.915 1.00 52.72 199 LYS A N 1
ATOM 1513 C CA . LYS A 1 199 ? -19.065 21.489 23.970 1.00 52.72 199 LYS A CA 1
ATOM 1514 C C . LYS A 1 199 ? -19.278 20.954 22.552 1.00 52.72 199 LYS A C 1
ATOM 1516 O O . LYS A 1 199 ? -20.219 21.373 21.881 1.00 52.72 199 LYS A O 1
ATOM 1521 N N . LYS A 1 200 ? -18.449 20.015 22.095 1.00 50.81 200 LYS A N 1
ATOM 1522 C CA . LYS A 1 200 ? -18.632 19.354 20.792 1.00 50.81 200 LYS A CA 1
ATOM 1523 C C . LYS A 1 200 ? -19.938 18.566 20.727 1.00 50.81 200 LYS A C 1
ATOM 1525 O O . LYS A 1 200 ? -20.690 18.699 19.766 1.00 50.81 200 LYS A O 1
ATOM 1530 N N . ILE A 1 201 ? -20.238 17.821 21.787 1.00 51.00 201 ILE A N 1
ATOM 1531 C CA . ILE A 1 201 ? -21.434 16.980 21.869 1.00 51.00 201 ILE A CA 1
ATOM 1532 C C . ILE A 1 201 ? -22.694 17.847 22.025 1.00 51.00 201 ILE A C 1
ATOM 1534 O O . ILE A 1 201 ? -23.601 17.781 21.206 1.00 51.00 201 ILE A O 1
ATOM 1538 N N . LEU A 1 202 ? -22.742 18.698 23.049 1.00 47.75 202 LEU A N 1
ATOM 1539 C CA . LEU A 1 202 ? -23.952 19.414 23.468 1.00 47.75 202 LEU A CA 1
ATOM 1540 C C . LEU A 1 202 ? -24.231 20.680 22.661 1.00 47.75 202 LEU A C 1
ATOM 1542 O O . LEU A 1 202 ? -25.389 21.028 22.455 1.00 47.75 202 LEU A O 1
ATOM 1546 N N . VAL A 1 203 ? -23.184 21.395 22.240 1.00 50.97 203 VAL A N 1
ATOM 1547 C CA . VAL A 1 203 ? -23.332 22.705 21.584 1.00 50.97 203 VAL A CA 1
ATOM 1548 C C . VAL A 1 203 ? -23.183 22.588 20.073 1.00 50.97 203 VAL A C 1
ATOM 1550 O O . VAL A 1 203 ? -23.907 23.252 19.338 1.00 50.97 203 VAL A O 1
ATOM 1553 N N . ARG A 1 204 ? -22.247 21.760 19.594 1.00 52.28 204 ARG A N 1
ATOM 1554 C CA . ARG A 1 204 ? -21.995 21.594 18.151 1.00 52.28 204 ARG A CA 1
ATOM 1555 C C . ARG A 1 204 ? -22.742 20.419 17.523 1.00 52.28 204 ARG A C 1
ATOM 1557 O O . ARG A 1 204 ? -22.786 20.334 16.302 1.00 52.28 204 ARG A O 1
ATOM 1564 N N . GLY A 1 205 ? -23.346 19.547 18.330 1.00 47.97 205 GLY A N 1
ATOM 1565 C CA . GLY A 1 205 ? -24.131 18.414 17.845 1.00 47.97 205 GLY A CA 1
ATOM 1566 C C . GLY A 1 205 ? -23.314 17.375 17.071 1.00 47.97 205 GLY A C 1
ATOM 1567 O O . GLY A 1 205 ? -23.825 16.719 16.164 1.00 47.97 205 GLY A O 1
ATOM 1568 N N . GLU A 1 206 ? -22.029 17.231 17.393 1.00 58.12 206 GLU A N 1
ATOM 1569 C CA . GLU A 1 206 ? -21.114 16.298 16.732 1.00 58.12 206 GLU A CA 1
ATOM 1570 C C . GLU A 1 206 ? -21.344 14.854 17.256 1.00 58.12 206 GLU A C 1
ATOM 1572 O O . GLU A 1 206 ? -20.527 14.316 17.992 1.00 58.12 206 GLU A O 1
ATOM 1577 N N . PHE A 1 207 ? -22.473 14.216 16.902 1.00 52.62 207 PHE A N 1
ATOM 1578 C CA . PHE A 1 207 ? -22.936 12.921 17.470 1.00 52.62 207 PHE A CA 1
ATOM 1579 C C . PHE A 1 207 ? -22.580 11.655 16.664 1.00 52.62 207 PHE A C 1
ATOM 1581 O O . PHE A 1 207 ? -23.168 10.594 16.865 1.00 52.62 207 PHE A O 1
ATOM 1588 N N . HIS A 1 208 ? -21.655 11.745 15.717 1.00 50.97 208 HIS A N 1
ATOM 1589 C CA . HIS A 1 208 ? -21.516 10.748 14.650 1.00 50.97 208 HIS A CA 1
ATOM 1590 C C . HIS A 1 208 ? -20.747 9.485 15.089 1.00 50.97 208 HIS A C 1
ATOM 1592 O O . HIS A 1 208 ? -20.663 8.537 14.322 1.00 50.97 208 HIS A O 1
ATOM 1598 N N . GLU A 1 209 ? -20.217 9.454 16.318 1.00 45.38 209 GLU A N 1
ATOM 1599 C CA . GLU A 1 209 ? -19.346 8.385 16.841 1.00 45.38 209 GLU A CA 1
ATOM 1600 C C . GLU A 1 209 ? -20.083 7.121 17.349 1.00 45.38 209 GLU A C 1
ATOM 1602 O O . GLU A 1 209 ? -19.417 6.156 17.712 1.00 45.38 209 GLU A O 1
ATOM 1607 N N . PHE A 1 210 ? -21.427 7.077 17.389 1.00 48.88 210 PHE A N 1
ATOM 1608 C CA . PHE A 1 210 ? -22.174 5.973 18.039 1.00 48.88 210 PHE A CA 1
ATOM 1609 C C . PHE A 1 210 ? -23.464 5.548 17.307 1.00 48.88 210 PHE A C 1
ATOM 1611 O O . PHE A 1 210 ? -24.485 5.280 17.936 1.00 48.88 210 PHE A O 1
ATOM 1618 N N . LEU A 1 211 ? -23.456 5.517 15.971 1.00 46.94 211 LEU A N 1
ATOM 1619 C CA . LEU A 1 211 ? -24.680 5.318 15.176 1.00 46.94 211 LEU A CA 1
ATOM 1620 C C . LEU A 1 211 ? -25.279 3.894 15.230 1.00 46.94 211 LEU A C 1
ATOM 1622 O O . LEU A 1 211 ? -26.488 3.763 15.049 1.00 46.94 211 LEU A O 1
ATOM 1626 N N . ASP A 1 212 ? -24.485 2.855 15.522 1.00 44.09 212 ASP A N 1
ATOM 1627 C CA . ASP A 1 212 ? -24.896 1.445 15.346 1.00 44.09 212 ASP A CA 1
ATOM 1628 C C . ASP A 1 212 ? -25.058 0.621 16.644 1.00 44.09 212 ASP A C 1
ATOM 1630 O O . ASP A 1 212 ? -25.385 -0.568 16.587 1.00 44.09 212 ASP A O 1
ATOM 1634 N N . ASP A 1 213 ? -24.876 1.213 17.828 1.00 46.69 213 ASP A N 1
ATOM 1635 C CA . ASP A 1 213 ? -25.138 0.529 19.102 1.00 46.69 213 ASP A CA 1
ATOM 1636 C C . ASP A 1 213 ? -26.557 0.848 19.603 1.00 46.69 213 ASP A C 1
ATOM 1638 O O . ASP A 1 213 ? -26.848 1.949 20.078 1.00 46.69 213 ASP A O 1
ATOM 1642 N N . LYS A 1 214 ? -27.448 -0.153 19.540 1.00 46.88 214 LYS A N 1
ATOM 1643 C CA . LYS A 1 214 ? -28.848 -0.046 19.992 1.00 46.88 214 LYS A CA 1
ATOM 1644 C C . LYS A 1 214 ? -28.991 0.307 21.484 1.00 46.88 214 LYS A C 1
ATOM 1646 O O . LYS A 1 214 ? -30.069 0.737 21.886 1.00 46.88 214 LYS A O 1
ATOM 1651 N N . HIS A 1 215 ? -27.943 0.144 22.297 1.00 46.03 215 HIS A N 1
ATOM 1652 C CA . HIS A 1 215 ? -27.896 0.535 23.711 1.00 46.03 215 HIS A CA 1
ATOM 1653 C C . HIS A 1 215 ? -27.198 1.886 23.970 1.00 46.03 215 HIS A C 1
ATOM 1655 O O . HIS A 1 215 ? -27.259 2.388 25.099 1.00 46.03 215 HIS A O 1
ATOM 1661 N N . MET A 1 216 ? -26.580 2.510 22.960 1.00 46.12 216 MET A N 1
ATOM 1662 C CA . MET A 1 216 ? -25.870 3.795 23.068 1.00 46.12 216 MET A CA 1
ATOM 1663 C C . MET A 1 216 ? -26.363 4.843 22.060 1.00 46.12 216 MET A C 1
ATOM 1665 O O . MET A 1 216 ? -25.576 5.559 21.444 1.00 46.12 216 MET A O 1
ATOM 1669 N N . HIS A 1 217 ? -27.677 5.059 21.975 1.00 49.44 217 HIS A N 1
ATOM 1670 C CA . HIS A 1 217 ? -28.168 6.344 21.475 1.00 49.44 217 HIS A CA 1
ATOM 1671 C C . HIS A 1 217 ? -27.822 7.437 22.499 1.00 49.44 217 HIS A C 1
ATOM 1673 O O . HIS A 1 217 ? -28.606 7.741 23.399 1.00 49.44 217 HIS A O 1
ATOM 1679 N N . CYS A 1 218 ? -26.631 8.028 22.374 1.00 48.12 218 CYS A N 1
ATOM 1680 C CA . CYS A 1 218 ? -26.144 9.102 23.242 1.00 48.12 218 CYS A CA 1
ATOM 1681 C C . CYS A 1 218 ? -27.146 10.265 23.347 1.00 48.12 218 CYS A C 1
ATOM 1683 O O . CYS A 1 218 ? -27.261 10.869 24.407 1.00 48.12 218 CYS A O 1
ATOM 1685 N N . THR A 1 219 ? -27.941 10.530 22.305 1.00 49.62 219 THR A N 1
ATOM 1686 C CA . THR A 1 219 ? -29.020 11.529 22.345 1.00 49.62 219 THR A CA 1
ATOM 1687 C C . THR A 1 219 ? -30.184 11.093 23.237 1.00 49.62 219 THR A C 1
ATOM 1689 O O . THR A 1 219 ? -30.642 11.887 24.048 1.00 49.62 219 THR A O 1
ATOM 1692 N N . ALA A 1 220 ? -30.631 9.835 23.150 1.00 45.59 220 ALA A N 1
ATOM 1693 C CA . ALA A 1 220 ? -31.745 9.327 23.955 1.00 45.59 220 ALA A CA 1
ATOM 1694 C C . ALA A 1 220 ? -31.371 9.232 25.439 1.00 45.59 220 ALA A C 1
ATOM 1696 O O . ALA A 1 220 ? -32.144 9.656 26.287 1.00 45.59 220 ALA A O 1
ATOM 1697 N N . ARG A 1 221 ? -30.155 8.768 25.753 1.00 46.81 221 ARG A N 1
ATOM 1698 C CA . ARG A 1 221 ? -29.696 8.614 27.140 1.00 46.81 221 ARG A CA 1
ATOM 1699 C C . ARG A 1 221 ? -29.312 9.937 27.794 1.00 46.81 221 ARG A C 1
ATOM 1701 O O . ARG A 1 221 ? -29.546 10.109 28.982 1.00 46.81 221 ARG A O 1
ATOM 1708 N N . LEU A 1 222 ? -28.752 10.887 27.041 1.00 53.16 222 LEU A N 1
ATOM 1709 C CA . LEU A 1 222 ? -28.509 12.235 27.554 1.00 53.16 222 LEU A CA 1
ATOM 1710 C C . LEU A 1 222 ? -29.832 12.975 27.781 1.00 53.16 222 LEU A C 1
ATOM 1712 O O . LEU A 1 222 ? -29.983 13.622 28.808 1.00 53.16 222 LEU A O 1
ATOM 1716 N N . VAL A 1 223 ? -30.802 12.841 26.872 1.00 49.75 223 VAL A N 1
ATOM 1717 C CA . VAL A 1 223 ? -32.154 13.378 27.070 1.00 49.75 223 VAL A CA 1
ATOM 1718 C C . VAL A 1 223 ? -32.843 12.696 28.251 1.00 49.75 223 VAL A C 1
ATOM 1720 O O . VAL A 1 223 ? -33.400 13.396 29.079 1.00 49.75 223 VAL A O 1
ATOM 1723 N N . GLU A 1 224 ? -32.743 11.375 28.416 1.00 54.28 224 GLU A N 1
ATOM 1724 C CA . GLU A 1 224 ? -33.242 10.677 29.610 1.00 54.28 224 GLU A CA 1
ATOM 1725 C C . GLU A 1 224 ? -32.533 11.127 30.888 1.00 54.28 224 GLU A C 1
ATOM 1727 O O . GLU A 1 224 ? -33.185 11.291 31.909 1.00 54.28 224 GLU A O 1
ATOM 1732 N N . MET A 1 225 ? -31.218 11.357 30.862 1.00 53.91 225 MET A N 1
ATOM 1733 C CA . MET A 1 225 ? -30.475 11.855 32.024 1.00 53.91 225 MET A CA 1
ATOM 1734 C C . MET A 1 225 ? -30.837 13.304 32.358 1.00 53.91 225 MET A C 1
ATOM 1736 O O . MET A 1 225 ? -30.972 13.634 33.532 1.00 53.91 225 MET A O 1
ATOM 1740 N N . LEU A 1 226 ? -31.021 14.160 31.351 1.00 54.00 226 LEU A N 1
ATOM 1741 C CA . LEU A 1 226 ? -31.448 15.548 31.529 1.00 54.00 226 LEU A CA 1
ATOM 1742 C C . LEU A 1 226 ? -32.909 15.631 31.974 1.00 54.00 226 LEU A C 1
ATOM 1744 O O . LEU A 1 226 ? -33.209 16.402 32.878 1.00 54.00 226 LEU A O 1
ATOM 1748 N N . ASN A 1 227 ? -33.786 14.798 31.416 1.00 57.91 227 ASN A N 1
ATOM 1749 C CA . ASN A 1 227 ? -35.172 14.665 31.854 1.00 57.91 227 ASN A CA 1
ATOM 1750 C C . ASN A 1 227 ? -35.228 14.113 33.274 1.00 57.91 227 ASN A C 1
ATOM 1752 O O . ASN A 1 227 ? -35.916 14.683 34.096 1.00 57.91 227 ASN A O 1
ATOM 1756 N N . LYS A 1 228 ? -34.413 13.113 33.621 1.00 59.09 228 LYS A N 1
ATOM 1757 C CA . LYS A 1 228 ? -34.317 12.605 34.993 1.00 59.09 228 LYS A CA 1
ATOM 1758 C C . LYS A 1 228 ? -33.802 13.666 35.968 1.00 59.09 228 LYS A C 1
ATOM 1760 O O . LYS A 1 228 ? -34.315 13.755 37.074 1.00 59.09 228 LYS A O 1
ATOM 1765 N N . CYS A 1 229 ? -32.835 14.495 35.568 1.00 51.41 229 CYS A N 1
ATOM 1766 C CA . CYS A 1 229 ? -32.434 15.671 36.349 1.00 51.41 229 CYS A CA 1
ATOM 1767 C C . CYS A 1 229 ? -33.572 16.698 36.466 1.00 51.41 229 CYS A C 1
ATOM 1769 O O . CYS A 1 229 ? -33.747 17.279 37.530 1.00 51.41 229 CYS A O 1
ATOM 1771 N N . SER A 1 230 ? -34.347 16.917 35.400 1.00 52.47 230 SER A N 1
ATOM 1772 C CA . SER A 1 230 ? -35.516 17.806 35.388 1.00 52.47 230 SER A CA 1
ATOM 1773 C C . SER A 1 230 ? -36.657 17.282 36.269 1.00 52.47 230 SER A C 1
ATOM 1775 O O . SER A 1 230 ? -37.305 18.062 36.958 1.00 52.47 230 SER A O 1
ATOM 1777 N N . ASP A 1 231 ? -36.878 15.970 36.287 1.00 61.75 231 ASP A N 1
ATOM 1778 C CA . ASP A 1 231 ? -37.870 15.289 37.116 1.00 61.75 231 ASP A CA 1
ATOM 1779 C C . ASP A 1 231 ? -37.448 15.351 38.587 1.00 61.75 231 ASP A C 1
ATOM 1781 O O . ASP A 1 231 ? -38.249 15.701 39.445 1.00 61.75 231 ASP A O 1
ATOM 1785 N N . GLN A 1 232 ? -36.160 15.137 38.879 1.00 54.72 232 GLN A N 1
ATOM 1786 C CA . GLN A 1 232 ? -35.587 15.322 40.219 1.00 54.72 232 GLN A CA 1
ATOM 1787 C C . GLN A 1 232 ? -35.640 16.785 40.692 1.00 54.72 232 GLN A C 1
ATOM 1789 O O . GLN A 1 232 ? -35.805 17.044 41.884 1.00 54.72 232 GLN A O 1
ATOM 1794 N N . LEU A 1 233 ? -35.533 17.741 39.765 1.00 47.44 233 LEU A N 1
ATOM 1795 C CA . LEU A 1 233 ? -35.746 19.168 40.012 1.00 47.44 233 LEU A CA 1
ATOM 1796 C C . LEU A 1 233 ? -37.217 19.486 40.317 1.00 47.44 233 LEU A C 1
ATOM 1798 O O . LEU A 1 233 ? -37.483 20.314 41.182 1.00 47.44 233 LEU A O 1
ATOM 1802 N N . HIS A 1 234 ? -38.165 18.826 39.647 1.00 51.91 234 HIS A N 1
ATOM 1803 C CA . HIS A 1 234 ? -39.600 18.992 39.892 1.00 51.91 234 HIS A CA 1
ATOM 1804 C C . HIS A 1 234 ? -40.107 18.240 41.136 1.00 51.91 234 HIS A C 1
ATOM 1806 O O . HIS A 1 234 ? -41.075 18.682 41.750 1.00 51.91 234 HIS A O 1
ATOM 1812 N N . GLU A 1 235 ? -39.453 17.146 41.538 1.00 55.28 235 GLU A N 1
ATOM 1813 C CA . GLU A 1 235 ? -39.714 16.423 42.795 1.00 55.28 235 GLU A CA 1
ATOM 1814 C C . GLU A 1 235 ? -39.142 17.140 44.031 1.00 55.28 235 GLU A C 1
ATOM 1816 O O . GLU A 1 235 ? -39.537 16.846 45.165 1.00 55.28 235 GLU A O 1
ATOM 1821 N N . CYS A 1 236 ? -38.244 18.113 43.841 1.00 47.34 236 CYS A N 1
ATOM 1822 C CA . CYS A 1 236 ? -37.826 19.012 44.909 1.00 47.34 236 CYS A CA 1
ATOM 1823 C C . CYS A 1 236 ? -38.967 19.986 45.231 1.00 47.34 236 CYS A C 1
ATOM 1825 O O . CYS A 1 236 ? -39.110 21.032 44.605 1.00 47.34 236 CYS A O 1
ATOM 1827 N N . ASN A 1 237 ? -39.779 19.652 46.237 1.00 48.34 237 ASN A N 1
ATOM 1828 C CA . ASN A 1 237 ? -40.754 20.586 46.794 1.00 48.34 237 ASN A CA 1
ATOM 1829 C C . ASN A 1 237 ? -40.042 21.890 47.195 1.00 48.34 237 ASN A C 1
ATOM 1831 O O . ASN A 1 237 ? -39.156 21.870 48.052 1.00 48.34 237 ASN A O 1
ATOM 1835 N N . GLU A 1 238 ? -40.479 23.025 46.635 1.00 51.44 238 GLU A N 1
ATOM 1836 C CA . GLU A 1 238 ? -39.963 24.379 46.924 1.00 51.44 238 GLU A CA 1
ATOM 1837 C C . GLU A 1 238 ? -39.995 24.757 48.422 1.00 51.44 238 GLU A C 1
ATOM 1839 O O . GLU A 1 238 ? -39.468 25.793 48.823 1.00 51.44 238 GLU A O 1
ATOM 1844 N N . SER A 1 239 ? -40.591 23.927 49.280 1.00 50.75 239 SER A N 1
ATOM 1845 C CA . SER A 1 239 ? -40.766 24.179 50.705 1.00 50.75 239 SER A CA 1
ATOM 1846 C C . SER A 1 239 ? -39.797 23.445 51.640 1.00 50.75 239 SER A C 1
ATOM 1848 O O . SER A 1 239 ? -39.972 23.589 52.848 1.00 50.75 239 SER A O 1
ATOM 1850 N N . ASP A 1 240 ? -38.812 22.668 51.161 1.00 53.00 240 ASP A N 1
ATOM 1851 C CA . ASP A 1 240 ? -37.782 22.094 52.052 1.00 53.00 240 ASP A CA 1
ATOM 1852 C C . ASP A 1 240 ? -36.436 22.845 51.948 1.00 53.00 240 ASP A C 1
ATOM 1854 O O . ASP A 1 240 ? -35.668 22.628 51.001 1.00 53.00 240 ASP A O 1
ATOM 1858 N N . PRO A 1 241 ? -36.084 23.694 52.939 1.00 51.38 241 PRO A N 1
ATOM 1859 C CA . PRO A 1 241 ? -34.838 24.460 52.950 1.00 51.38 241 PRO A CA 1
ATOM 1860 C C . PRO A 1 241 ? -33.572 23.592 53.030 1.00 51.38 241 PRO A C 1
ATOM 1862 O O . PRO A 1 241 ? -32.468 24.129 52.903 1.00 51.38 241 PRO A O 1
ATOM 1865 N N . LYS A 1 242 ? -33.710 22.278 53.272 1.00 53.62 242 LYS A N 1
ATOM 1866 C CA . LYS A 1 242 ? -32.602 21.318 53.377 1.00 53.62 242 LYS A CA 1
ATOM 1867 C C . LYS A 1 242 ? -32.282 20.566 52.086 1.00 53.62 242 LYS A C 1
ATOM 1869 O O . LYS A 1 242 ? -31.329 19.786 52.093 1.00 53.62 242 LYS A O 1
ATOM 1874 N N . SER A 1 243 ? -33.014 20.777 50.988 1.00 54.34 243 SER A N 1
ATOM 1875 C CA . SER A 1 243 ? -32.617 20.171 49.714 1.00 54.34 243 SER A CA 1
ATOM 1876 C C . SER A 1 243 ? -31.335 20.847 49.201 1.00 54.34 243 SER A C 1
ATOM 1878 O O . SER A 1 243 ? -31.307 21.990 48.742 1.00 54.34 243 SER A O 1
ATOM 1880 N N . ASN A 1 244 ? -30.218 20.141 49.358 1.00 55.50 244 ASN A N 1
ATOM 1881 C CA . ASN A 1 244 ? -28.893 20.553 48.901 1.00 55.50 244 ASN A CA 1
ATOM 1882 C C . ASN A 1 244 ? -28.726 20.246 47.408 1.00 55.50 244 ASN A C 1
ATOM 1884 O O . ASN A 1 244 ? -27.782 19.570 47.010 1.00 55.50 244 ASN A O 1
ATOM 1888 N N . PHE A 1 245 ? -29.663 20.691 46.571 1.00 52.41 245 PHE A N 1
ATOM 1889 C CA . PHE A 1 245 ? -29.531 20.496 45.133 1.00 52.41 245 PHE A CA 1
ATOM 1890 C C . PHE A 1 245 ? -28.695 21.631 44.531 1.00 52.41 245 PHE A C 1
ATOM 1892 O O . PHE A 1 245 ? -29.106 22.790 44.541 1.00 52.41 245 PHE A O 1
ATOM 1899 N N . LEU A 1 246 ? -27.492 21.288 44.061 1.00 49.00 246 LEU A N 1
ATOM 1900 C CA . LEU A 1 246 ? -26.526 22.146 43.352 1.00 49.00 246 LEU A CA 1
ATOM 1901 C C . LEU A 1 246 ? -26.017 23.395 44.094 1.00 49.00 246 LEU A C 1
ATOM 1903 O O . LEU A 1 246 ? -25.308 24.213 43.509 1.00 49.00 246 LEU A O 1
ATOM 1907 N N . LYS A 1 247 ? -26.334 23.564 45.383 1.00 54.28 247 LYS A N 1
ATOM 1908 C CA . LYS A 1 247 ? -25.836 24.698 46.180 1.00 54.28 247 LYS A CA 1
ATOM 1909 C C . LYS A 1 247 ? -24.318 24.680 46.347 1.00 54.28 247 LYS A C 1
ATOM 1911 O O . LYS A 1 247 ? -23.717 25.749 46.370 1.00 54.28 247 LYS A O 1
ATOM 1916 N N . GLU A 1 248 ? -23.703 23.504 46.445 1.00 53.78 248 GLU A N 1
ATOM 1917 C CA . GLU A 1 248 ? -22.245 23.377 46.538 1.00 53.78 248 GLU A CA 1
ATOM 1918 C C . GLU A 1 248 ? -21.576 23.751 45.210 1.00 53.78 248 GLU A C 1
ATOM 1920 O O . GLU A 1 248 ? -20.643 24.549 45.188 1.00 53.78 248 GLU A O 1
ATOM 1925 N N . GLU A 1 249 ? -22.107 23.276 44.087 1.00 57.78 249 GLU A N 1
ATOM 1926 C CA . GLU A 1 249 ? -21.589 23.566 42.752 1.00 57.78 249 GLU A CA 1
ATOM 1927 C C . GLU A 1 249 ? -21.776 25.039 42.359 1.00 57.78 249 GLU A C 1
ATOM 1929 O O . GLU A 1 249 ? -20.877 25.635 41.762 1.00 57.78 249 GLU A O 1
ATOM 1934 N N . ILE A 1 250 ? -22.903 25.655 42.731 1.00 51.59 250 ILE A N 1
ATOM 1935 C CA . ILE A 1 250 ? -23.146 27.091 42.524 1.00 51.59 250 ILE A CA 1
ATOM 1936 C C . ILE A 1 250 ? -22.227 27.928 43.425 1.00 51.59 250 ILE A C 1
ATOM 1938 O O . ILE A 1 250 ? -21.634 28.893 42.944 1.00 51.59 250 ILE A O 1
ATOM 1942 N N . ALA A 1 251 ? -22.024 27.535 44.688 1.00 53.38 251 ALA A N 1
ATOM 1943 C CA . ALA A 1 251 ? -21.100 28.222 45.593 1.00 53.38 251 ALA A CA 1
ATOM 1944 C C . ALA A 1 251 ? -19.643 28.160 45.101 1.00 53.38 251 ALA A C 1
ATOM 1946 O O . ALA A 1 251 ? -18.906 29.139 45.218 1.00 53.38 251 ALA A O 1
ATOM 1947 N N . ILE A 1 252 ? -19.233 27.042 44.494 1.00 49.88 252 ILE A N 1
ATOM 1948 C CA . ILE A 1 252 ? -17.906 26.890 43.879 1.00 49.88 252 ILE A CA 1
ATOM 1949 C C . ILE A 1 252 ? -17.754 27.798 42.647 1.00 49.88 252 ILE A C 1
ATOM 1951 O O . ILE A 1 252 ? -16.676 28.346 42.417 1.00 49.88 252 ILE A O 1
ATOM 1955 N N . LEU A 1 253 ? -18.822 28.000 41.870 1.00 41.59 253 LEU A N 1
ATOM 1956 C CA . LEU A 1 253 ? -18.812 28.897 40.711 1.00 41.59 253 LEU A CA 1
ATOM 1957 C C . LEU A 1 253 ? -18.824 30.383 41.104 1.00 41.59 253 LEU A C 1
ATOM 1959 O O . LEU A 1 253 ? -18.191 31.190 40.427 1.00 41.59 253 LEU A O 1
ATOM 1963 N N . GLU A 1 254 ? -19.495 30.753 42.196 1.00 41.81 254 GLU A N 1
ATOM 1964 C CA . GLU A 1 254 ? -19.491 32.128 42.715 1.00 41.81 254 GLU A CA 1
ATOM 1965 C C . GLU A 1 254 ? -18.179 32.495 43.418 1.00 41.81 254 GLU A C 1
ATOM 1967 O O . GLU A 1 254 ? -17.726 33.631 43.297 1.00 41.81 254 GLU A O 1
ATOM 1972 N N . ALA A 1 255 ? -17.522 31.535 44.074 1.00 45.31 255 ALA A N 1
ATOM 1973 C CA . ALA A 1 255 ? -16.186 31.715 44.645 1.00 45.31 2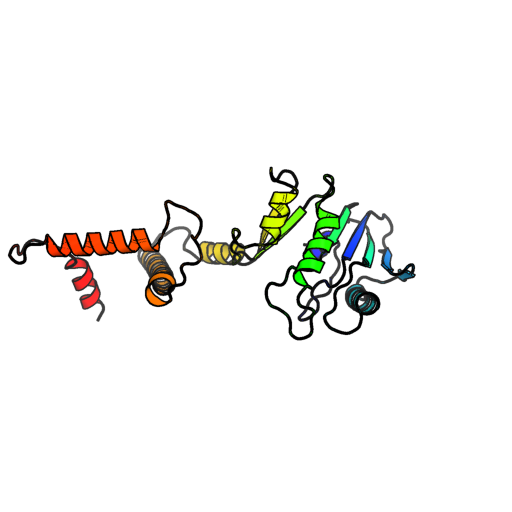55 ALA A CA 1
ATOM 1974 C C . ALA A 1 255 ? -15.070 31.828 43.583 1.00 45.31 255 ALA A C 1
ATOM 1976 O O . ALA A 1 255 ? -13.940 32.179 43.917 1.00 45.31 255 ALA A O 1
ATOM 1977 N N . ALA A 1 256 ? -15.376 31.523 42.317 1.00 39.84 256 ALA A N 1
ATOM 1978 C CA . ALA A 1 256 ? -14.462 31.615 41.178 1.00 39.84 256 ALA A CA 1
ATOM 1979 C C . ALA A 1 256 ? -14.615 32.916 40.354 1.00 39.84 256 ALA A C 1
ATOM 1981 O O . ALA A 1 256 ? -14.056 33.009 39.256 1.00 39.84 256 ALA A O 1
ATOM 1982 N N . LYS A 1 257 ? -15.373 33.901 40.857 1.00 37.91 257 LYS A N 1
ATOM 1983 C CA . LYS A 1 257 ? -15.408 35.285 40.354 1.00 37.91 257 LYS A CA 1
ATOM 1984 C C . LYS A 1 257 ? -14.312 36.131 40.994 1.00 37.91 257 LYS A C 1
ATOM 1986 O O . LYS A 1 257 ? -13.753 36.973 40.257 1.00 37.91 257 LYS A O 1
#

Mean predicted aligned error: 16.59 Å

Organism: Prunus dulcis (NCBI:txid3755)

InterPro domains:
  IPR001401 Dynamin, GTPase domain [SM00053] (1-204)
  IPR022812 Dynamin [PR00195] (9-26)
  IPR022812 Dynamin [PR00195] (81-98)
  IPR022812 Dynamin [PR00195] (131-149)
  IPR022812 Dynamin [PTHR11566] (1-159)
  IPR027417 P-loop containing nucleoside triphosphate hydrolase [G3DSA:3.40.50.300] (1-159)
  IPR027417 P-loop containing nucleoside triphosphate hydrolase [SSF52540] (1-160)
  IPR030381 Dynamin-type guanine nucleotide-binding (G) domain [PS51718] (1-257)
  IPR045063 Dynamin, N-terminal [PF00350] (1-157)